Protein AF-A0A534WM90-F1 (afdb_monomer)

Structure (mmCIF, N/CA/C/O backbone):
data_AF-A0A534WM90-F1
#
_entry.id   AF-A0A534WM90-F1
#
loop_
_atom_site.group_PDB
_atom_site.id
_atom_site.type_symbol
_atom_site.label_atom_id
_atom_site.label_alt_id
_atom_site.label_comp_id
_atom_site.label_asym_id
_atom_site.label_entity_id
_atom_site.label_seq_id
_atom_site.pdbx_PDB_ins_code
_atom_site.Cartn_x
_atom_site.Cartn_y
_atom_site.Cartn_z
_atom_site.occupancy
_atom_site.B_iso_or_equiv
_atom_site.auth_seq_id
_atom_site.auth_comp_id
_atom_site.auth_asym_id
_atom_site.auth_atom_id
_atom_site.pdbx_PDB_model_num
ATOM 1 N N . MET A 1 1 ? 74.739 -46.215 22.930 1.00 38.03 1 ME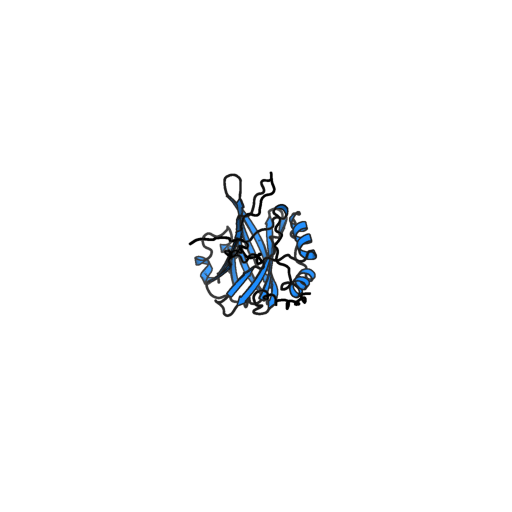T A N 1
ATOM 2 C CA . MET A 1 1 ? 75.223 -45.985 21.548 1.00 38.03 1 MET A CA 1
ATOM 3 C C . MET A 1 1 ? 74.060 -46.164 20.582 1.00 38.03 1 MET A C 1
ATOM 5 O O . MET A 1 1 ? 73.135 -46.897 20.893 1.00 38.03 1 MET A O 1
ATOM 9 N N . ARG A 1 2 ? 74.081 -45.382 19.501 1.00 38.75 2 ARG A N 1
ATOM 10 C CA . ARG A 1 2 ? 72.996 -45.082 18.552 1.00 38.75 2 ARG A CA 1
ATOM 11 C C . ARG A 1 2 ? 72.498 -46.300 17.760 1.00 38.75 2 ARG A C 1
ATOM 13 O O . ARG A 1 2 ? 73.337 -47.067 17.316 1.00 38.75 2 ARG A O 1
ATOM 20 N N . THR A 1 3 ? 71.204 -46.303 17.418 1.00 36.25 3 THR A N 1
ATOM 21 C CA . THR A 1 3 ? 70.728 -46.431 16.022 1.00 36.25 3 THR A CA 1
ATOM 22 C C . THR A 1 3 ? 69.289 -45.926 15.881 1.00 36.25 3 THR A C 1
ATOM 24 O O . THR A 1 3 ? 68.447 -46.151 16.744 1.00 36.25 3 THR A O 1
ATOM 27 N N . VAL A 1 4 ? 69.059 -45.197 14.790 1.00 40.47 4 VAL A N 1
ATOM 28 C CA . VAL A 1 4 ? 67.842 -44.485 14.369 1.00 40.47 4 VAL A CA 1
ATOM 29 C C . VAL A 1 4 ? 67.196 -45.258 13.215 1.00 40.47 4 VAL A C 1
ATOM 31 O O . VAL A 1 4 ? 67.934 -45.751 12.365 1.00 40.47 4 VAL A O 1
ATOM 34 N N . SER A 1 5 ? 65.859 -45.288 13.128 1.00 32.75 5 SER A N 1
ATOM 35 C CA . SER A 1 5 ? 65.099 -45.046 11.878 1.00 32.75 5 SER A CA 1
ATOM 36 C C . SER A 1 5 ? 63.581 -44.983 12.116 1.00 32.75 5 SER A C 1
ATOM 38 O O . SER A 1 5 ? 62.947 -45.964 12.487 1.00 32.75 5 SER A O 1
ATOM 40 N N . LEU A 1 6 ? 63.033 -43.786 11.877 1.00 41.75 6 LEU A N 1
ATOM 41 C CA . LEU A 1 6 ? 61.668 -43.475 11.398 1.00 41.75 6 LEU A CA 1
ATOM 42 C C . LEU A 1 6 ? 61.558 -43.883 9.900 1.00 41.75 6 LEU A C 1
ATOM 44 O O . LEU A 1 6 ? 62.622 -44.132 9.327 1.00 41.75 6 LEU A O 1
ATOM 48 N N . PRO A 1 7 ? 60.390 -43.882 9.198 1.00 52.50 7 PRO A N 1
ATOM 49 C CA . PRO A 1 7 ? 59.265 -42.932 9.331 1.00 52.50 7 PRO A CA 1
ATOM 50 C C . PRO A 1 7 ? 57.862 -43.525 9.021 1.00 52.50 7 PRO A C 1
ATOM 52 O O . PRO A 1 7 ? 57.715 -44.737 8.951 1.00 52.50 7 PRO A O 1
ATOM 55 N N . VAL A 1 8 ? 56.890 -42.630 8.731 1.00 38.38 8 VAL A N 1
ATOM 56 C CA . VAL A 1 8 ? 55.610 -42.833 7.992 1.00 38.38 8 VAL A CA 1
ATOM 57 C C . VAL A 1 8 ? 54.438 -43.160 8.930 1.00 38.38 8 VAL A C 1
ATOM 59 O O . VAL A 1 8 ? 54.493 -44.141 9.648 1.00 38.38 8 VAL A O 1
ATOM 62 N N . ARG A 1 9 ? 53.306 -42.452 9.017 1.00 37.31 9 ARG A N 1
ATOM 63 C CA . ARG A 1 9 ? 52.561 -41.377 8.309 1.00 37.31 9 ARG A CA 1
ATOM 64 C C . ARG A 1 9 ? 51.422 -41.001 9.311 1.00 37.31 9 ARG A C 1
ATOM 66 O O . ARG A 1 9 ? 51.193 -41.754 10.245 1.00 37.31 9 ARG A O 1
ATOM 73 N N . LEU A 1 10 ? 50.617 -39.946 9.265 1.00 36.34 10 LEU A N 1
ATOM 74 C CA . LEU A 1 10 ? 50.147 -39.020 8.246 1.00 36.34 10 LEU A CA 1
ATOM 75 C C . LEU A 1 10 ? 49.528 -37.830 9.019 1.00 36.34 10 LEU A C 1
ATOM 77 O O . LEU A 1 10 ? 48.878 -38.034 10.043 1.00 36.34 10 LEU A O 1
ATOM 81 N N . LEU A 1 11 ? 49.693 -36.615 8.504 1.00 48.22 11 LEU A N 1
ATOM 82 C CA . LEU A 1 11 ? 48.957 -35.418 8.916 1.00 48.22 11 LEU A CA 1
ATOM 83 C C . LEU A 1 11 ? 47.449 -35.560 8.665 1.00 48.22 11 LEU A C 1
ATOM 85 O O . LEU A 1 11 ? 47.082 -35.883 7.541 1.00 48.22 11 LEU A O 1
ATOM 89 N N . VAL A 1 12 ? 46.614 -35.174 9.638 1.00 39.97 12 VAL A N 1
ATOM 90 C CA . VAL A 1 12 ? 45.308 -34.506 9.427 1.00 39.97 12 VAL A CA 1
ATOM 91 C C . VAL A 1 12 ? 45.054 -33.624 10.666 1.00 39.97 12 VAL A C 1
ATOM 93 O O . VAL A 1 12 ? 44.745 -34.122 11.739 1.00 39.97 12 VAL A O 1
ATOM 96 N N . ALA A 1 13 ? 45.461 -32.354 10.656 1.00 38.75 13 ALA A N 1
ATOM 97 C CA . ALA A 1 13 ? 44.594 -31.214 10.340 1.00 38.75 13 ALA A CA 1
ATOM 98 C C . ALA A 1 13 ? 43.273 -31.198 11.143 1.00 38.75 13 ALA A C 1
ATOM 100 O O . ALA A 1 13 ? 42.224 -31.573 10.629 1.00 38.75 13 ALA A O 1
ATOM 101 N N . ALA A 1 14 ? 43.307 -30.706 12.388 1.00 36.03 14 ALA A N 1
ATOM 102 C CA . ALA A 1 14 ? 42.101 -30.203 13.046 1.00 36.03 14 ALA A CA 1
ATOM 103 C C . ALA A 1 14 ? 41.807 -28.812 12.470 1.00 36.03 14 ALA A C 1
ATOM 105 O O . ALA A 1 14 ? 42.325 -27.792 12.922 1.00 36.03 14 ALA A O 1
ATOM 106 N N . SER A 1 15 ? 41.071 -28.818 11.366 1.00 38.25 15 SER A N 1
ATOM 107 C CA . SER A 1 15 ? 40.698 -27.654 10.581 1.00 38.25 15 SER A CA 1
ATOM 108 C C . SER A 1 15 ? 39.956 -26.617 11.426 1.00 38.25 15 SER A C 1
ATOM 110 O O . SER A 1 15 ? 38.955 -26.929 12.070 1.00 38.25 15 SER A O 1
ATOM 112 N N . LEU A 1 16 ? 40.410 -25.362 11.326 1.00 46.69 16 LEU A N 1
ATOM 113 C CA . LEU A 1 16 ? 39.554 -24.178 11.374 1.00 46.69 16 LEU A CA 1
ATOM 114 C C . LEU A 1 16 ? 38.257 -24.483 10.607 1.00 46.69 16 LEU A C 1
ATOM 116 O O . LEU A 1 16 ? 38.261 -24.528 9.377 1.00 46.69 16 LEU A O 1
ATOM 120 N N . ALA A 1 17 ? 37.142 -24.669 11.305 1.00 34.88 17 ALA A N 1
ATOM 121 C CA . ALA A 1 17 ? 35.835 -24.552 10.679 1.00 34.88 17 ALA A CA 1
ATOM 122 C C . ALA A 1 17 ? 35.407 -23.093 10.815 1.00 34.88 17 ALA A C 1
ATOM 124 O O . ALA A 1 17 ? 34.641 -22.715 11.700 1.00 34.88 17 ALA A O 1
ATOM 125 N N . ALA A 1 18 ? 35.967 -22.270 9.928 1.00 37.28 18 ALA A N 1
ATOM 126 C CA . ALA A 1 18 ? 35.349 -21.026 9.524 1.00 37.28 18 ALA A CA 1
ATOM 127 C C . ALA A 1 18 ? 33.875 -21.321 9.218 1.00 37.28 18 ALA A C 1
ATOM 129 O O . ALA A 1 18 ? 33.566 -22.076 8.291 1.00 37.28 18 ALA A O 1
ATOM 130 N N . ALA A 1 19 ? 32.980 -20.758 10.030 1.00 30.83 19 ALA A N 1
ATOM 131 C CA . ALA A 1 19 ? 31.556 -20.714 9.754 1.00 30.83 19 ALA A CA 1
ATOM 132 C C . ALA A 1 19 ? 31.360 -19.883 8.480 1.00 30.83 19 ALA A C 1
ATOM 134 O O . ALA A 1 19 ? 31.193 -18.666 8.510 1.00 30.83 19 ALA A O 1
ATOM 135 N N . THR A 1 20 ? 31.461 -20.552 7.338 1.00 33.88 20 THR A N 1
ATOM 136 C CA . THR A 1 20 ? 31.114 -20.003 6.038 1.00 33.88 20 THR A CA 1
ATOM 137 C C . THR A 1 20 ? 29.594 -19.983 5.951 1.00 33.88 20 THR A C 1
ATOM 139 O O . THR A 1 20 ? 28.926 -21.007 5.854 1.00 33.88 20 THR A O 1
ATOM 142 N N . ALA A 1 21 ? 29.097 -18.763 6.139 1.00 35.91 21 ALA A N 1
ATOM 143 C CA . ALA A 1 21 ? 27.797 -18.199 5.818 1.00 35.91 21 ALA A CA 1
ATOM 144 C C . ALA A 1 21 ? 26.718 -19.128 5.222 1.00 35.91 21 ALA A C 1
ATOM 146 O O . ALA A 1 21 ? 26.829 -19.651 4.116 1.00 35.91 21 ALA A O 1
ATOM 147 N N . LEU A 1 22 ? 25.620 -19.184 5.984 1.00 38.62 22 LEU A N 1
ATOM 148 C CA . LEU A 1 22 ? 24.211 -19.168 5.585 1.00 38.62 22 LEU A CA 1
ATOM 149 C C . LEU A 1 22 ? 23.924 -19.134 4.067 1.00 38.62 22 LEU A C 1
ATOM 151 O O . LEU A 1 22 ? 24.091 -18.103 3.418 1.00 38.62 22 LEU A O 1
ATOM 155 N N . ALA A 1 23 ? 23.322 -20.207 3.548 1.00 40.03 23 ALA A N 1
ATOM 156 C CA . ALA A 1 23 ? 22.515 -20.137 2.330 1.00 40.03 23 ALA A CA 1
ATOM 157 C C . ALA A 1 23 ? 21.137 -19.532 2.671 1.00 40.03 23 ALA A C 1
ATOM 159 O O . ALA A 1 23 ? 20.505 -19.921 3.654 1.00 40.03 23 ALA A O 1
ATOM 160 N N . ALA A 1 24 ? 20.739 -18.522 1.898 1.00 38.19 24 ALA A N 1
ATOM 161 C CA . ALA A 1 24 ? 19.973 -17.368 2.351 1.00 38.19 24 ALA A CA 1
ATOM 162 C C . ALA A 1 24 ? 18.466 -17.585 2.581 1.00 38.19 24 ALA A C 1
ATOM 164 O O . ALA A 1 24 ? 17.744 -18.176 1.781 1.00 38.19 24 ALA A O 1
ATOM 165 N N . LYS A 1 25 ? 18.025 -16.983 3.688 1.00 46.00 25 LYS A N 1
ATOM 166 C CA . LYS A 1 25 ? 16.658 -16.603 4.061 1.00 46.00 25 LYS A CA 1
ATOM 167 C C . LYS A 1 25 ? 16.011 -15.752 2.942 1.00 46.00 25 LYS A C 1
ATOM 169 O O . LYS A 1 25 ? 16.749 -15.019 2.279 1.00 46.00 25 LYS A O 1
ATOM 174 N N . PRO A 1 26 ? 14.674 -15.748 2.759 1.00 45.03 26 PRO A N 1
ATOM 175 C CA . PRO A 1 26 ? 14.019 -14.636 2.064 1.00 45.03 26 PRO A CA 1
ATOM 176 C C . PRO A 1 26 ? 14.487 -13.319 2.706 1.00 45.03 26 PRO A C 1
ATOM 178 O O . PRO A 1 26 ? 14.760 -13.324 3.910 1.00 45.03 26 PRO A O 1
ATOM 181 N N . PRO A 1 27 ? 14.654 -12.213 1.966 1.00 50.28 27 PRO A N 1
ATOM 182 C CA . PRO A 1 27 ? 15.199 -11.001 2.557 1.00 50.28 27 PRO A CA 1
ATOM 183 C C . PRO A 1 27 ? 14.227 -10.464 3.617 1.00 50.28 27 PRO A C 1
ATOM 185 O O . PRO A 1 27 ? 13.256 -9.794 3.295 1.00 50.28 27 PRO A O 1
ATOM 188 N N . ASP A 1 28 ? 14.494 -10.753 4.892 1.00 70.38 28 ASP A N 1
ATOM 189 C CA . ASP A 1 28 ? 13.898 -10.034 6.016 1.00 70.38 28 ASP A CA 1
ATOM 190 C C . ASP A 1 28 ? 14.504 -8.632 5.990 1.00 70.38 28 ASP A C 1
ATOM 192 O O . ASP A 1 28 ? 15.586 -8.387 6.527 1.00 70.38 28 ASP A O 1
ATOM 196 N N . PHE A 1 29 ? 13.841 -7.712 5.303 1.00 88.81 29 PHE A N 1
ATOM 197 C CA . PHE A 1 29 ? 14.126 -6.297 5.458 1.00 88.81 29 PHE A CA 1
ATOM 198 C C . PHE A 1 29 ? 13.495 -5.808 6.770 1.00 88.81 29 PHE A C 1
ATOM 200 O O . PHE A 1 29 ? 12.393 -6.243 7.127 1.00 88.81 29 PHE A O 1
ATOM 207 N N . PRO A 1 30 ? 14.168 -4.918 7.517 1.00 93.19 30 PRO A N 1
ATOM 208 C CA . PRO A 1 30 ? 13.585 -4.288 8.688 1.00 93.19 30 PRO A CA 1
ATOM 209 C C . PRO A 1 30 ? 12.251 -3.618 8.366 1.00 93.19 30 PRO A C 1
ATOM 211 O O . PRO A 1 30 ? 12.129 -2.881 7.386 1.00 93.19 30 PRO A O 1
ATOM 214 N N . GLN A 1 31 ? 11.263 -3.867 9.224 1.00 94.94 31 GLN A N 1
ATOM 215 C CA . GLN A 1 31 ? 9.973 -3.197 9.163 1.00 94.94 31 GLN A CA 1
ATOM 216 C C . GLN A 1 31 ? 9.572 -2.711 10.547 1.00 94.94 31 GLN A C 1
ATOM 218 O O . GLN A 1 31 ? 9.730 -3.449 11.527 1.00 94.94 31 GLN A O 1
ATOM 223 N N . ALA A 1 32 ? 9.030 -1.501 10.618 1.00 95.25 32 ALA A N 1
ATOM 224 C CA . ALA A 1 32 ? 8.542 -0.906 11.852 1.00 95.25 32 ALA A CA 1
ATOM 225 C C . ALA A 1 32 ? 7.152 -0.306 11.647 1.00 95.25 32 ALA A C 1
ATOM 227 O O . ALA A 1 32 ? 6.810 0.164 10.565 1.00 95.25 32 ALA A O 1
ATOM 228 N N . THR A 1 33 ? 6.346 -0.306 12.706 1.00 96.06 33 THR A N 1
ATOM 229 C CA . THR A 1 33 ? 5.058 0.390 12.732 1.00 96.06 33 THR A CA 1
ATOM 230 C C . THR A 1 33 ? 5.010 1.310 13.939 1.00 96.06 33 THR A C 1
ATOM 232 O O . THR A 1 33 ? 5.359 0.901 15.046 1.00 96.06 33 THR A O 1
ATOM 235 N N . ARG A 1 34 ? 4.584 2.554 13.725 1.00 96.62 34 ARG A N 1
ATOM 236 C CA . ARG A 1 34 ? 4.294 3.536 14.771 1.00 96.62 34 ARG A CA 1
ATOM 237 C C . ARG A 1 34 ? 2.827 3.926 14.678 1.00 96.62 34 ARG A C 1
ATOM 239 O O . ARG A 1 34 ? 2.335 4.178 13.582 1.00 96.62 34 ARG A O 1
ATOM 246 N N . VAL A 1 35 ? 2.139 3.985 15.812 1.00 96.44 35 VAL A N 1
ATOM 247 C CA . VAL A 1 35 ? 0.729 4.387 15.877 1.00 96.44 35 VAL A CA 1
ATOM 248 C C . VAL A 1 35 ? 0.622 5.662 16.702 1.00 96.44 35 VAL A C 1
ATOM 250 O O . VAL A 1 35 ? 1.092 5.718 17.835 1.00 96.44 35 VAL A O 1
ATOM 253 N N . HIS A 1 36 ? 0.009 6.687 16.121 1.00 96.31 36 HIS A N 1
ATOM 254 C CA . HIS A 1 36 ? -0.239 7.981 16.738 1.00 96.31 36 HIS A CA 1
ATOM 255 C C . HIS A 1 36 ? -1.746 8.161 16.920 1.00 96.31 36 HIS A C 1
ATOM 257 O O . HIS A 1 36 ? -2.483 8.321 15.950 1.00 96.31 36 HIS A O 1
ATOM 263 N N . GLY A 1 37 ? -2.191 8.139 18.177 1.00 93.31 37 GLY A N 1
ATOM 264 C CA . GLY A 1 37 ? -3.610 8.187 18.531 1.00 93.31 37 GLY A CA 1
ATOM 265 C C . GLY A 1 37 ? -4.296 6.828 18.366 1.00 93.31 37 GLY A C 1
ATOM 266 O O . GLY A 1 37 ? -3.654 5.803 18.581 1.00 93.31 37 GLY A O 1
ATOM 267 N N . LYS A 1 38 ? -5.603 6.793 18.092 1.00 91.00 38 LYS A N 1
ATOM 268 C CA . LYS A 1 38 ? -6.409 5.556 18.134 1.00 91.00 38 LYS A CA 1
ATOM 269 C C . LYS A 1 38 ? -6.942 5.180 16.760 1.00 91.00 38 LYS A C 1
ATOM 271 O O . LYS A 1 38 ? -7.625 5.975 16.122 1.00 91.00 38 LYS A O 1
ATOM 276 N N . VAL A 1 39 ? -6.697 3.946 16.326 1.00 88.25 39 VAL A N 1
ATOM 277 C CA . VAL A 1 39 ? -7.258 3.445 15.064 1.00 88.25 39 VAL A CA 1
ATOM 278 C C . VAL A 1 39 ? -8.724 3.040 15.278 1.00 88.25 39 VAL A C 1
ATOM 280 O O . VAL A 1 39 ? -8.975 2.107 16.041 1.00 88.25 39 VAL A O 1
ATOM 283 N N . PRO A 1 40 ? -9.699 3.677 14.599 1.00 87.38 40 PRO A N 1
ATOM 284 C CA . PRO A 1 40 ? -11.127 3.497 14.889 1.00 87.38 40 PRO A CA 1
ATOM 285 C C . PRO A 1 40 ? -11.725 2.200 14.317 1.00 87.38 40 PRO A C 1
ATOM 287 O O . PRO A 1 40 ? -12.934 1.991 14.382 1.00 87.38 40 PRO A O 1
ATOM 290 N N . VAL A 1 41 ? -10.902 1.338 13.713 1.00 91.81 41 VAL A N 1
ATOM 291 C CA . VAL A 1 41 ? -11.324 0.088 13.073 1.00 91.81 41 VAL A CA 1
ATOM 292 C C . VAL A 1 41 ? -10.359 -1.044 13.408 1.00 91.81 41 VAL A C 1
ATOM 294 O O . VAL A 1 41 ? -9.162 -0.829 13.599 1.00 91.81 41 VAL A O 1
ATOM 297 N N . ASN A 1 42 ? -10.870 -2.275 13.438 1.00 92.62 42 ASN A N 1
ATOM 298 C CA . ASN A 1 42 ? -10.021 -3.455 13.549 1.00 92.62 42 ASN A CA 1
ATOM 299 C C . ASN A 1 42 ? -9.367 -3.746 12.192 1.00 92.62 42 ASN A C 1
ATOM 301 O O . ASN A 1 42 ? -10.056 -4.080 11.227 1.00 92.62 42 ASN A O 1
ATOM 305 N N . LEU A 1 43 ? -8.045 -3.639 12.134 1.00 94.69 43 LEU A N 1
ATOM 306 C CA . LEU A 1 43 ? -7.207 -3.883 10.969 1.00 94.69 43 LEU A CA 1
ATOM 307 C C . LEU A 1 43 ? -6.608 -5.289 10.935 1.00 94.69 43 LEU A C 1
ATOM 309 O O . LEU A 1 43 ? -5.994 -5.637 9.932 1.00 94.69 43 LEU A O 1
ATOM 313 N N . SER A 1 44 ? -6.776 -6.100 11.983 1.00 95.25 44 SER A N 1
ATOM 314 C CA . SER A 1 44 ? -6.179 -7.438 12.038 1.00 95.25 44 SER A CA 1
ATOM 315 C C . SER A 1 44 ? -6.592 -8.299 10.840 1.00 95.25 44 SER A C 1
ATOM 317 O O . SER A 1 44 ? -7.784 -8.505 10.568 1.00 95.25 44 SER A O 1
ATOM 319 N N . GLY A 1 45 ? -5.601 -8.790 10.099 1.00 95.88 45 GLY A N 1
ATOM 320 C CA . GLY A 1 45 ? -5.852 -9.584 8.906 1.00 95.88 45 GLY A CA 1
ATOM 321 C C . GLY A 1 45 ? -4.733 -9.574 7.879 1.00 95.88 45 GLY A C 1
ATOM 322 O O . GLY A 1 45 ? -3.675 -8.984 8.077 1.00 95.88 45 GLY A O 1
ATOM 323 N N . ALA A 1 46 ? -5.002 -10.228 6.752 1.00 97.88 46 ALA A N 1
ATOM 324 C CA . ALA A 1 46 ? -4.214 -10.088 5.533 1.00 97.88 46 ALA A CA 1
ATOM 325 C C . ALA A 1 46 ? -4.949 -9.146 4.579 1.00 97.88 46 ALA A C 1
ATOM 327 O O . ALA A 1 46 ? -6.180 -9.191 4.494 1.00 97.88 46 ALA A O 1
ATOM 328 N N . TRP A 1 47 ? -4.205 -8.326 3.851 1.00 98.38 47 TRP A N 1
ATOM 329 C CA . TRP A 1 47 ? -4.732 -7.263 3.011 1.00 98.38 47 TRP A CA 1
ATOM 330 C C . TRP A 1 47 ? -3.992 -7.184 1.681 1.00 98.38 47 TRP A C 1
ATOM 332 O O . TRP A 1 47 ? -2.784 -7.397 1.623 1.00 98.38 47 TRP A O 1
ATOM 342 N N . PHE A 1 48 ? -4.724 -6.849 0.624 1.00 98.62 48 PHE A N 1
ATOM 343 C CA . PHE A 1 48 ? -4.187 -6.511 -0.686 1.00 98.62 48 PHE A CA 1
ATOM 344 C C . PHE A 1 48 ? -4.389 -5.019 -0.933 1.00 98.62 48 PHE A C 1
ATOM 346 O O . PHE A 1 48 ? -5.528 -4.553 -1.006 1.00 98.62 48 PHE A O 1
ATOM 353 N N . LEU A 1 49 ? -3.293 -4.275 -1.026 1.00 98.56 49 LEU A N 1
ATOM 354 C CA . LEU A 1 49 ? -3.297 -2.857 -1.350 1.00 98.56 49 LEU A CA 1
ATOM 355 C C . LEU A 1 49 ? -3.271 -2.689 -2.865 1.00 98.56 49 LEU A C 1
ATOM 357 O O . LEU A 1 49 ? -2.374 -3.181 -3.549 1.00 98.56 49 LEU A O 1
ATOM 361 N N . TYR A 1 50 ? -4.243 -1.937 -3.360 1.00 98.12 50 TYR A N 1
ATOM 362 C CA . TYR A 1 50 ? -4.333 -1.514 -4.740 1.00 98.12 50 TYR A CA 1
ATOM 363 C C . TYR A 1 50 ? -4.505 0.004 -4.793 1.00 98.12 50 TYR A C 1
ATOM 365 O O . TYR A 1 50 ? -5.386 0.562 -4.143 1.00 98.12 50 TYR A O 1
ATOM 373 N N . ALA A 1 51 ? -3.662 0.674 -5.569 1.00 97.38 51 ALA A N 1
ATOM 374 C CA . ALA A 1 51 ? -3.644 2.124 -5.680 1.00 97.38 51 ALA A CA 1
ATOM 375 C C . ALA A 1 51 ? -3.477 2.537 -7.141 1.00 97.38 51 ALA A C 1
ATOM 377 O O . ALA A 1 51 ? -2.814 1.847 -7.916 1.00 97.38 51 ALA A O 1
ATOM 378 N N . GLN A 1 52 ? -4.051 3.679 -7.509 1.00 95.50 52 GLN A N 1
ATOM 379 C CA . GLN A 1 52 ? -3.920 4.235 -8.852 1.00 95.50 52 GLN A CA 1
ATOM 380 C C . GLN A 1 52 ? -3.237 5.600 -8.807 1.00 95.50 52 GLN A C 1
ATOM 382 O O . GLN A 1 52 ? -3.524 6.436 -7.949 1.00 95.50 52 GLN A O 1
ATOM 387 N N . ALA A 1 53 ? -2.354 5.838 -9.769 1.00 93.69 53 ALA A N 1
ATOM 388 C CA . ALA A 1 53 ? -1.890 7.164 -10.134 1.00 93.69 53 ALA A CA 1
ATOM 389 C C . ALA A 1 53 ? -2.834 7.745 -11.190 1.00 93.69 53 ALA A C 1
ATOM 391 O O . ALA A 1 53 ? -3.064 7.122 -12.231 1.00 93.69 53 ALA A O 1
ATOM 392 N N . GLN A 1 54 ? -3.358 8.938 -10.925 1.00 92.44 54 GLN A N 1
ATOM 393 C CA . GLN A 1 54 ? -4.122 9.722 -11.886 1.00 92.44 54 GLN A CA 1
ATOM 394 C C . GLN A 1 54 ? -3.210 10.741 -12.566 1.00 92.44 54 GLN A C 1
ATOM 396 O O . GLN A 1 54 ? -2.382 11.392 -11.927 1.00 92.44 54 GLN A O 1
ATOM 401 N N . PHE A 1 55 ? -3.378 10.877 -13.874 1.00 88.75 55 PHE A N 1
ATOM 402 C CA . PHE A 1 55 ? -2.633 11.787 -14.731 1.00 88.75 55 PHE A CA 1
ATOM 403 C C . PHE A 1 55 ? -3.610 12.701 -15.486 1.00 88.75 55 PHE A C 1
ATOM 405 O O . PHE A 1 55 ? -4.790 12.367 -15.618 1.00 88.75 55 PHE A O 1
ATOM 412 N N . PRO A 1 56 ? -3.137 13.831 -16.041 1.00 85.69 56 PRO A N 1
ATOM 413 C CA . PRO A 1 56 ? -3.963 14.684 -16.889 1.00 85.69 56 PRO A CA 1
ATOM 414 C C . PRO A 1 56 ? -4.604 13.928 -18.064 1.00 85.69 56 PRO A C 1
ATOM 416 O O . PRO A 1 56 ? -3.982 13.049 -18.672 1.00 85.69 56 PRO A O 1
ATOM 419 N N . GLY A 1 57 ? -5.832 14.322 -18.415 1.00 85.12 57 GLY A N 1
ATOM 420 C CA . GLY A 1 57 ? -6.593 13.735 -19.522 1.00 85.12 57 GLY A CA 1
ATOM 421 C C . GLY A 1 57 ? -7.137 12.336 -19.227 1.00 85.12 57 GLY A C 1
ATOM 422 O O . GLY A 1 57 ? -7.044 11.469 -20.092 1.00 85.12 57 GLY A O 1
ATOM 423 N N . ASP A 1 58 ? -7.630 12.114 -18.00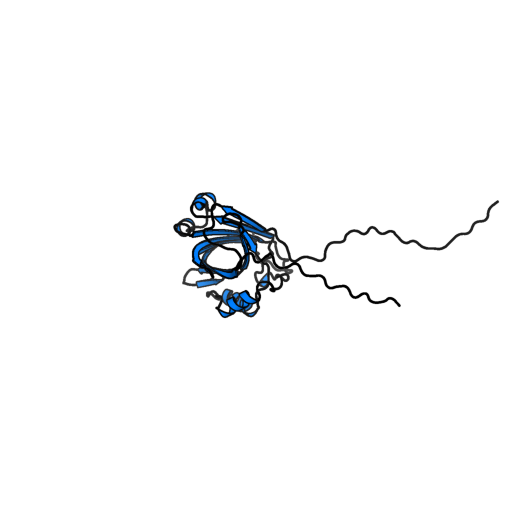3 1.00 85.44 58 ASP A N 1
ATOM 424 C CA . ASP A 1 58 ? -8.272 10.875 -17.520 1.00 85.44 58 ASP A CA 1
ATOM 425 C C . ASP A 1 58 ? -7.416 9.604 -17.621 1.00 85.44 58 ASP A C 1
ATOM 427 O O . ASP A 1 58 ? -7.907 8.478 -17.527 1.00 85.44 58 ASP A O 1
ATOM 431 N N . LYS A 1 59 ? -6.102 9.770 -17.787 1.00 90.56 59 LYS A N 1
ATOM 432 C CA . LYS A 1 59 ? -5.156 8.658 -17.855 1.00 90.56 59 LYS A CA 1
ATOM 433 C C . LYS A 1 59 ? -4.882 8.145 -16.451 1.00 90.56 59 LYS A C 1
ATOM 435 O O . LYS A 1 59 ? -4.606 8.923 -15.536 1.00 90.56 59 LYS A O 1
ATOM 440 N N . THR A 1 60 ? -4.865 6.829 -16.294 1.00 92.44 60 THR A N 1
ATOM 441 C CA . THR A 1 60 ? -4.547 6.190 -15.015 1.00 92.44 60 THR A CA 1
ATOM 442 C C . THR A 1 60 ? -3.504 5.100 -15.189 1.00 92.44 60 THR A C 1
ATOM 444 O O . THR A 1 60 ? -3.369 4.505 -16.259 1.00 92.44 60 THR A O 1
ATOM 447 N N . ARG A 1 61 ? -2.738 4.837 -14.131 1.00 93.19 61 ARG A N 1
ATOM 448 C CA . ARG A 1 61 ? -1.871 3.656 -14.025 1.00 93.19 61 ARG A CA 1
ATOM 449 C C . ARG A 1 61 ? -2.005 3.054 -12.639 1.00 93.19 61 ARG A C 1
ATOM 451 O O . ARG A 1 61 ? -2.194 3.789 -11.672 1.00 93.19 61 ARG A O 1
ATOM 458 N N . ALA A 1 62 ? -1.895 1.737 -12.537 1.00 94.00 62 ALA A N 1
ATOM 459 C CA . ALA A 1 62 ? -1.847 1.085 -11.239 1.00 94.00 62 ALA A CA 1
ATOM 460 C C . ALA A 1 62 ? -0.454 1.303 -10.629 1.00 94.00 62 ALA A C 1
ATOM 462 O O . ALA A 1 62 ? 0.567 1.099 -11.286 1.00 94.00 62 ALA A O 1
ATOM 463 N N . LEU A 1 63 ? -0.395 1.712 -9.368 1.00 93.38 63 LEU A N 1
ATOM 464 C CA . LEU A 1 63 ? 0.839 1.604 -8.598 1.00 93.38 63 LEU A CA 1
ATOM 465 C C . LEU A 1 63 ? 1.096 0.128 -8.268 1.00 93.38 63 LEU A C 1
ATOM 467 O O . LEU A 1 63 ? 0.176 -0.688 -8.335 1.00 93.38 63 LEU A O 1
ATOM 471 N N . GLN A 1 64 ? 2.343 -0.208 -7.925 1.00 92.44 64 GLN A N 1
ATOM 472 C CA . GLN A 1 64 ? 2.725 -1.574 -7.561 1.00 92.44 64 GLN A CA 1
ATOM 473 C C . GLN A 1 64 ? 1.807 -2.105 -6.447 1.00 92.44 64 GLN A C 1
ATOM 475 O O . GLN A 1 64 ? 1.817 -1.530 -5.356 1.00 92.44 64 GLN A O 1
ATOM 480 N N . PRO A 1 65 ? 1.022 -3.171 -6.701 1.00 95.44 65 PRO A N 1
ATOM 481 C CA . PRO A 1 65 ? 0.174 -3.764 -5.684 1.00 95.44 65 PRO A CA 1
ATOM 482 C C . PRO A 1 65 ? 1.015 -4.457 -4.618 1.00 95.44 65 PRO A C 1
ATOM 484 O O . PRO A 1 65 ? 2.074 -5.019 -4.912 1.00 95.44 65 PRO A O 1
ATOM 487 N N . GLU A 1 66 ? 0.510 -4.464 -3.390 1.00 96.88 66 GLU A N 1
ATOM 488 C CA . GLU A 1 66 ? 1.226 -4.989 -2.228 1.00 96.88 66 GLU A CA 1
ATOM 489 C C . GLU A 1 66 ? 0.337 -5.902 -1.394 1.00 96.88 66 GLU A C 1
ATOM 491 O O . GLU A 1 66 ? -0.872 -5.687 -1.272 1.00 96.88 66 GLU A O 1
ATOM 496 N N . LEU A 1 67 ? 0.948 -6.905 -0.764 1.00 97.75 67 LEU A N 1
ATOM 497 C CA . LEU A 1 67 ? 0.288 -7.713 0.250 1.00 97.75 67 LEU A CA 1
ATOM 498 C C . LEU A 1 67 ? 0.823 -7.369 1.630 1.00 97.75 67 LEU A C 1
ATOM 500 O O . LEU A 1 67 ? 2.027 -7.344 1.861 1.00 97.75 67 LEU A O 1
ATOM 504 N N . TRP A 1 68 ? -0.097 -7.192 2.564 1.00 97.38 68 TRP A N 1
ATOM 505 C CA . TRP A 1 68 ? 0.197 -6.844 3.941 1.00 97.38 68 TRP A CA 1
ATOM 506 C C . TRP A 1 68 ? -0.432 -7.861 4.884 1.00 97.38 68 TRP A C 1
ATOM 508 O O . TRP A 1 68 ? -1.547 -8.330 4.664 1.00 97.38 68 TRP A O 1
ATOM 518 N N . THR A 1 69 ? 0.254 -8.168 5.977 1.00 96.75 69 THR A N 1
ATOM 519 C CA . THR A 1 69 ? -0.369 -8.735 7.177 1.00 96.75 69 THR A CA 1
ATOM 520 C C . THR A 1 69 ? -0.362 -7.685 8.270 1.00 96.75 69 THR A C 1
ATOM 522 O O . THR A 1 69 ? 0.573 -6.894 8.385 1.00 96.75 69 THR A O 1
ATOM 525 N N . VAL A 1 70 ? -1.428 -7.657 9.056 1.00 95.62 70 VAL A N 1
ATOM 526 C CA . VAL A 1 70 ? -1.603 -6.721 10.156 1.00 95.62 70 VAL A CA 1
ATOM 527 C C . VAL A 1 70 ? -1.983 -7.518 11.388 1.00 95.62 70 VAL A C 1
ATOM 529 O O . VAL A 1 70 ? -2.991 -8.227 11.393 1.00 95.62 70 VAL A O 1
ATOM 532 N N . SER A 1 71 ? -1.182 -7.392 12.441 1.00 93.19 71 SER A N 1
ATOM 533 C CA . SER A 1 71 ? -1.568 -7.848 13.772 1.00 93.19 71 SER A CA 1
ATOM 534 C C . SER A 1 71 ? -2.044 -6.662 14.591 1.00 93.19 71 SER A C 1
ATOM 536 O O . SER A 1 71 ? -1.392 -5.618 14.588 1.00 93.19 71 SER A O 1
ATOM 538 N N . GLN A 1 72 ? -3.139 -6.839 15.321 1.00 91.94 72 GLN A N 1
ATOM 539 C CA . GLN A 1 72 ? -3.672 -5.829 16.219 1.00 91.94 72 GLN A CA 1
ATOM 540 C C . GLN A 1 72 ? -4.032 -6.463 17.560 1.00 91.94 72 GLN A C 1
ATOM 542 O O . GLN A 1 72 ? -4.819 -7.412 17.625 1.00 91.94 72 GLN A O 1
ATOM 547 N N . LYS A 1 73 ? -3.434 -5.946 18.634 1.00 87.06 73 LYS A N 1
ATOM 548 C CA . LYS A 1 73 ? -3.734 -6.352 20.018 1.00 87.06 73 LYS A CA 1
ATOM 549 C C . LYS A 1 73 ? -4.514 -5.285 20.787 1.00 87.06 73 LYS A C 1
ATOM 551 O O . LYS A 1 73 ? -5.106 -5.595 21.814 1.00 87.06 73 LYS A O 1
ATOM 556 N N . GLY A 1 74 ? -4.553 -4.057 20.273 1.00 83.62 74 GLY A N 1
ATOM 557 C CA . GLY A 1 74 ? -5.316 -2.937 20.820 1.00 83.62 74 GLY A CA 1
ATOM 558 C C . GLY A 1 74 ? -5.389 -1.774 19.829 1.00 83.62 74 GLY A C 1
ATOM 559 O O . GLY A 1 74 ? -4.867 -1.858 18.721 1.00 83.62 74 GLY A O 1
ATOM 560 N N . GLU A 1 75 ? -6.022 -0.668 20.214 1.00 81.81 75 GLU A N 1
ATOM 561 C CA . GLU A 1 75 ? -6.201 0.515 19.345 1.00 81.81 75 GLU A CA 1
ATOM 562 C C . GLU A 1 75 ? -4.884 1.231 18.990 1.00 81.81 75 GLU A C 1
ATOM 564 O O . GLU A 1 75 ? -4.832 1.969 18.008 1.00 81.81 75 GLU A O 1
ATOM 569 N N . GLN A 1 76 ? -3.834 1.002 19.786 1.00 85.12 76 GLN A N 1
ATOM 570 C CA . GLN A 1 76 ? -2.488 1.575 19.638 1.00 85.12 76 GLN A CA 1
ATOM 571 C C . GLN A 1 76 ? -1.400 0.521 19.379 1.00 85.12 76 GLN A C 1
ATOM 573 O O . GLN A 1 76 ? -0.270 0.871 19.052 1.00 85.12 76 GLN A O 1
ATOM 578 N N . ASP A 1 77 ?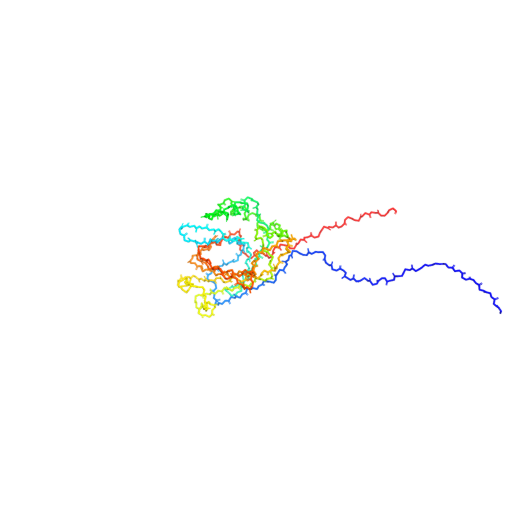 -1.733 -0.766 19.504 1.00 87.44 77 ASP A N 1
ATOM 579 C CA . ASP A 1 77 ? -0.820 -1.887 19.253 1.00 87.44 77 ASP A CA 1
ATOM 580 C C . ASP A 1 77 ? -1.205 -2.540 17.924 1.00 87.44 77 ASP A C 1
ATOM 582 O O . ASP A 1 77 ? -1.914 -3.554 17.879 1.00 87.44 77 ASP A O 1
ATOM 586 N N . VAL A 1 78 ? -0.804 -1.866 16.844 1.00 92.12 78 VAL A N 1
ATOM 587 C CA . VAL A 1 78 ? -0.971 -2.297 15.455 1.00 92.12 78 VAL A CA 1
ATOM 588 C C . VAL A 1 78 ? 0.413 -2.479 14.847 1.00 92.12 78 VAL A C 1
ATOM 590 O O . VAL A 1 78 ? 1.249 -1.580 14.925 1.00 92.12 78 VAL A O 1
ATOM 593 N N . ALA A 1 79 ? 0.645 -3.617 14.200 1.00 93.31 79 ALA A N 1
ATOM 594 C CA . ALA A 1 79 ? 1.874 -3.878 13.465 1.00 93.31 79 ALA A CA 1
ATOM 595 C C . ALA A 1 79 ? 1.554 -4.328 12.042 1.00 93.31 79 ALA A C 1
ATOM 597 O O . ALA A 1 79 ? 0.925 -5.367 11.837 1.00 93.31 79 ALA A O 1
ATOM 598 N N . PHE A 1 80 ? 2.016 -3.541 11.076 1.00 95.19 80 PHE A N 1
ATOM 599 C CA . PHE A 1 80 ? 1.972 -3.849 9.656 1.00 95.19 80 PHE A CA 1
ATOM 600 C C . PHE A 1 80 ? 3.227 -4.615 9.248 1.00 95.19 80 PHE A C 1
ATOM 602 O O . PHE A 1 80 ? 4.336 -4.329 9.704 1.00 95.19 80 PHE A O 1
ATOM 609 N N . ARG A 1 81 ? 3.047 -5.589 8.360 1.00 95.31 81 ARG A N 1
ATOM 610 C CA . ARG A 1 81 ? 4.122 -6.356 7.736 1.00 95.31 81 ARG A CA 1
ATOM 611 C C . ARG A 1 81 ? 3.830 -6.519 6.255 1.00 95.31 81 ARG A C 1
ATOM 613 O O . ARG A 1 81 ? 2.887 -7.220 5.891 1.00 95.31 81 ARG A O 1
ATOM 620 N N . LEU A 1 82 ? 4.652 -5.897 5.426 1.00 96.12 82 LEU A N 1
ATOM 621 C CA . LEU A 1 82 ? 4.675 -6.100 3.990 1.00 96.12 82 LEU A CA 1
ATOM 622 C C . LEU A 1 82 ? 5.210 -7.501 3.677 1.00 96.12 82 LEU A C 1
ATOM 624 O O . LEU A 1 82 ? 6.213 -7.932 4.258 1.00 96.12 82 LEU A O 1
ATOM 628 N N . LEU A 1 83 ? 4.545 -8.192 2.757 1.00 94.69 83 LEU A N 1
ATOM 629 C CA . LEU A 1 83 ? 4.955 -9.482 2.220 1.00 94.69 83 LEU A CA 1
ATOM 630 C C . LEU A 1 83 ? 5.648 -9.276 0.870 1.00 94.69 83 LEU A C 1
ATOM 632 O O . LEU A 1 83 ? 5.016 -8.846 -0.092 1.00 94.69 83 LEU A O 1
ATOM 636 N N . ASP A 1 84 ? 6.929 -9.635 0.787 1.00 94.56 84 ASP A N 1
ATOM 637 C CA . ASP A 1 84 ? 7.674 -9.622 -0.475 1.00 94.56 84 ASP A CA 1
ATOM 638 C C . ASP A 1 84 ? 7.513 -10.958 -1.216 1.00 94.56 84 ASP A C 1
ATOM 640 O O . ASP A 1 84 ? 8.326 -11.879 -1.094 1.00 94.56 84 ASP A O 1
ATOM 644 N N . VAL A 1 85 ? 6.393 -11.084 -1.926 1.00 94.44 85 VAL A N 1
ATOM 645 C CA . VAL A 1 85 ? 5.929 -12.325 -2.559 1.00 94.44 85 VAL A CA 1
ATOM 646 C C . VAL A 1 85 ? 5.576 -12.116 -4.025 1.00 94.44 85 VAL A C 1
ATOM 648 O O . VAL A 1 85 ? 5.230 -11.015 -4.449 1.00 94.44 85 VAL A O 1
ATOM 651 N N . GLU A 1 86 ? 5.644 -13.186 -4.809 1.00 94.06 86 GLU A N 1
ATOM 652 C CA . GLU A 1 86 ? 5.197 -13.169 -6.198 1.00 94.06 86 GLU A CA 1
ATOM 653 C C . GLU A 1 86 ? 3.669 -13.268 -6.243 1.00 94.06 86 GLU A C 1
ATOM 655 O O . GLU A 1 86 ? 3.063 -14.175 -5.662 1.00 94.06 86 GLU A O 1
ATOM 660 N N . LEU A 1 87 ? 3.031 -12.335 -6.951 1.00 95.62 87 LEU A N 1
ATOM 661 C CA . LEU A 1 87 ? 1.604 -12.426 -7.236 1.00 95.62 87 LEU A CA 1
ATOM 662 C C . LEU A 1 87 ? 1.329 -13.609 -8.182 1.00 95.62 87 LEU A C 1
ATOM 664 O O . LEU A 1 87 ? 2.169 -13.941 -9.023 1.00 95.62 87 LEU A O 1
ATOM 668 N N . PRO A 1 88 ? 0.137 -14.233 -8.110 1.00 96.88 88 PRO A N 1
ATOM 669 C CA . PRO A 1 88 ? -0.286 -15.189 -9.126 1.00 96.88 88 PRO A CA 1
ATOM 670 C C . PRO A 1 88 ? -0.147 -14.588 -10.529 1.00 96.88 88 PRO A C 1
ATOM 672 O O . PRO A 1 88 ? -0.532 -13.441 -10.744 1.00 96.88 88 PRO A O 1
ATOM 675 N N . LYS A 1 89 ? 0.350 -15.362 -11.503 1.00 95.56 89 LYS A N 1
ATOM 676 C CA . LYS A 1 89 ? 0.557 -14.874 -12.883 1.00 95.56 89 LYS A CA 1
ATOM 677 C C . LYS A 1 89 ? -0.700 -14.273 -13.511 1.00 95.56 89 LYS A C 1
ATOM 679 O O . LYS A 1 89 ? -0.615 -13.275 -14.213 1.00 95.56 89 LYS A O 1
ATOM 684 N N . SER A 1 90 ? -1.865 -14.839 -13.189 1.00 95.62 90 SER A N 1
ATOM 685 C CA . SER A 1 90 ? -3.170 -14.331 -13.625 1.00 95.62 90 SER A CA 1
ATOM 686 C C . SER A 1 90 ? -3.493 -12.921 -13.120 1.00 95.62 90 SER A C 1
ATOM 688 O O . SER A 1 90 ? -4.429 -12.315 -13.618 1.00 95.62 90 SER A O 1
ATOM 690 N N . ILE A 1 91 ? -2.744 -12.417 -12.138 1.00 96.62 91 ILE A N 1
ATOM 691 C CA . ILE A 1 91 ? -2.848 -11.070 -11.570 1.00 96.62 91 ILE A CA 1
ATOM 692 C C . ILE A 1 91 ? -1.650 -10.223 -12.018 1.00 96.62 91 ILE A C 1
ATOM 694 O O . ILE A 1 91 ? -1.836 -9.113 -12.510 1.00 96.62 91 ILE A O 1
ATOM 698 N N . ASP A 1 92 ? -0.427 -10.753 -11.891 1.00 94.88 92 ASP A N 1
ATOM 699 C CA . ASP A 1 92 ? 0.813 -10.034 -12.214 1.00 94.88 92 ASP A CA 1
ATOM 700 C C . ASP A 1 92 ? 0.899 -9.637 -13.696 1.00 94.88 92 ASP A C 1
ATOM 702 O O . ASP A 1 92 ? 1.217 -8.493 -14.018 1.00 94.88 92 ASP A O 1
ATOM 706 N N . GLU A 1 93 ? 0.570 -10.549 -14.616 1.00 94.12 93 GLU A N 1
ATOM 707 C CA . GLU A 1 93 ? 0.670 -10.277 -16.053 1.00 94.12 93 GLU A CA 1
ATOM 708 C C . GLU A 1 93 ? -0.336 -9.203 -16.509 1.00 94.12 93 GLU A C 1
ATOM 710 O O . GLU A 1 93 ? 0.102 -8.240 -17.151 1.00 94.12 93 GLU A O 1
ATOM 715 N N . PRO A 1 94 ? -1.642 -9.265 -16.155 1.00 93.31 94 PRO A N 1
ATOM 716 C CA . PRO A 1 94 ? -2.579 -8.183 -16.460 1.00 93.31 94 PRO A CA 1
ATOM 717 C C . PRO A 1 94 ? -2.212 -6.849 -15.813 1.00 93.31 94 PRO A C 1
ATOM 719 O O . PRO A 1 94 ? -2.325 -5.815 -16.472 1.00 93.31 94 PRO A O 1
ATOM 722 N N . TYR A 1 95 ? -1.728 -6.858 -14.567 1.00 93.31 95 TYR A N 1
ATOM 723 C CA . TYR A 1 95 ? -1.216 -5.659 -13.904 1.00 93.31 95 TYR A CA 1
ATOM 724 C C . TYR A 1 95 ? -0.091 -5.010 -14.725 1.00 93.31 95 TYR A C 1
ATOM 726 O O . TYR A 1 95 ? -0.175 -3.834 -15.098 1.00 93.31 95 TYR A O 1
ATOM 734 N N . ARG A 1 96 ? 0.942 -5.785 -15.074 1.00 91.06 96 ARG A N 1
ATOM 735 C CA . ARG A 1 96 ? 2.098 -5.290 -15.835 1.00 91.06 96 ARG A CA 1
ATOM 736 C C . ARG A 1 96 ? 1.716 -4.856 -17.245 1.00 91.06 96 ARG A C 1
ATOM 738 O O . ARG A 1 96 ? 2.241 -3.857 -17.735 1.00 91.06 96 ARG A O 1
ATOM 745 N N . ALA A 1 97 ? 0.804 -5.573 -17.898 1.00 89.94 97 ALA A N 1
ATOM 746 C CA . ALA A 1 97 ? 0.282 -5.199 -19.207 1.00 89.94 97 ALA A CA 1
ATOM 747 C C . ALA A 1 97 ? -0.515 -3.885 -19.141 1.00 89.94 97 ALA A C 1
ATOM 749 O O . ALA A 1 97 ? -0.285 -2.996 -19.962 1.00 89.94 97 ALA A O 1
ATOM 750 N N . GLY A 1 98 ? -1.382 -3.732 -18.135 1.00 85.38 98 GLY A N 1
ATOM 751 C CA . GLY A 1 98 ? -2.147 -2.510 -17.880 1.00 85.38 98 GLY A CA 1
ATOM 752 C C . GLY A 1 98 ? -1.240 -1.303 -17.661 1.00 85.38 98 GLY A C 1
ATOM 753 O O . GLY A 1 98 ? -1.451 -0.260 -18.266 1.00 85.38 98 GLY A O 1
ATOM 754 N N . ASN A 1 99 ? -0.141 -1.466 -16.921 1.00 82.25 99 ASN A N 1
ATOM 755 C CA . ASN A 1 99 ? 0.824 -0.389 -16.680 1.00 82.25 99 ASN A CA 1
ATOM 756 C C . ASN A 1 99 ? 1.615 0.080 -17.911 1.00 82.25 99 ASN A C 1
ATOM 758 O O . ASN A 1 99 ? 2.253 1.136 -17.853 1.00 82.25 99 ASN A O 1
ATOM 762 N N . ARG A 1 100 ? 1.555 -0.645 -19.035 1.00 85.38 100 ARG A N 1
ATOM 763 C CA . ARG A 1 100 ? 2.083 -0.184 -20.334 1.00 85.38 100 ARG A CA 1
ATOM 764 C C . ARG A 1 100 ? 1.093 0.702 -21.091 1.00 85.38 100 ARG A C 1
ATOM 766 O O . ARG A 1 100 ? 1.488 1.376 -22.038 1.00 85.38 100 ARG A O 1
ATOM 773 N N . GLN A 1 101 ? -0.169 0.718 -20.679 1.00 84.88 101 GLN A N 1
ATOM 774 C CA . GLN A 1 101 ? -1.238 1.515 -21.266 1.00 84.88 101 GLN A CA 1
ATOM 775 C C . GLN A 1 101 ? -1.652 2.633 -20.293 1.00 84.88 101 GLN A C 1
ATOM 777 O O . GLN A 1 101 ? -1.418 2.535 -19.090 1.00 84.88 101 GLN A O 1
ATOM 782 N N . PRO A 1 102 ? -2.267 3.729 -20.768 1.00 83.88 102 PRO A N 1
ATOM 783 C CA . PRO A 1 102 ? -2.784 4.788 -19.898 1.00 83.88 102 PRO A CA 1
ATOM 784 C C . PRO A 1 102 ? -4.122 4.402 -19.234 1.00 83.88 102 PRO A C 1
ATOM 786 O O . PRO A 1 102 ? -5.009 5.242 -19.092 1.00 83.88 102 PRO A O 1
ATOM 789 N N . LYS A 1 103 ? -4.279 3.126 -18.872 1.00 88.62 103 LYS A N 1
ATOM 790 C CA . LYS A 1 103 ? -5.456 2.577 -18.206 1.00 88.62 103 LYS A CA 1
ATOM 791 C C . LYS A 1 103 ? -4.996 1.624 -17.112 1.00 88.62 103 LYS A C 1
ATOM 793 O O . LYS A 1 103 ? -4.393 0.592 -17.404 1.00 88.62 103 LYS A O 1
ATOM 798 N N . ALA A 1 104 ? -5.303 1.958 -15.864 1.00 89.44 104 ALA A N 1
ATOM 799 C CA . ALA A 1 104 ? -4.999 1.095 -14.737 1.00 89.44 104 ALA A CA 1
ATOM 800 C C . ALA A 1 104 ? -5.711 -0.262 -14.883 1.00 89.44 104 ALA A C 1
ATOM 802 O O . ALA A 1 104 ? -6.912 -0.328 -15.148 1.00 89.44 104 ALA A O 1
ATOM 803 N N . TRP A 1 105 ? -4.962 -1.349 -14.699 1.00 94.31 105 TRP A N 1
ATOM 804 C CA . TRP A 1 105 ? -5.554 -2.649 -14.384 1.00 94.31 105 TRP A CA 1
ATOM 805 C C . TRP A 1 105 ? -6.203 -2.568 -13.004 1.00 94.31 105 TRP A C 1
ATOM 807 O O . TRP A 1 105 ? -5.596 -1.985 -12.111 1.00 94.31 105 TRP A O 1
ATOM 817 N N . GLU A 1 106 ? -7.373 -3.175 -12.817 1.00 94.62 106 GLU A N 1
ATOM 818 C CA . GLU A 1 106 ? -8.086 -3.255 -11.537 1.00 94.62 106 GLU A CA 1
ATOM 819 C C . GLU A 1 106 ? -8.296 -4.720 -11.127 1.00 94.62 106 GLU A C 1
ATOM 821 O O . GLU A 1 106 ? -8.577 -5.555 -11.994 1.00 94.62 106 GLU A O 1
ATOM 826 N N . PRO A 1 107 ? -8.193 -5.054 -9.826 1.00 96.56 107 PRO A N 1
ATOM 827 C CA . PRO A 1 107 ? -8.433 -6.410 -9.356 1.00 96.56 107 PRO A CA 1
ATOM 828 C C . PRO A 1 107 ? -9.904 -6.792 -9.521 1.00 96.56 107 PRO A C 1
ATOM 830 O O . PRO A 1 107 ? -10.805 -6.139 -8.994 1.00 96.56 107 PRO A O 1
ATOM 833 N N . SER A 1 108 ? -10.153 -7.905 -10.202 1.00 97.44 108 SER A N 1
ATOM 834 C CA . SER A 1 108 ? -11.490 -8.477 -10.308 1.00 97.44 108 SER A CA 1
ATOM 835 C C . SER A 1 108 ? -11.898 -9.209 -9.024 1.00 97.44 108 SER A C 1
ATOM 837 O O . SER A 1 108 ? -11.075 -9.586 -8.184 1.00 97.44 108 SER A O 1
ATOM 839 N N . ALA A 1 109 ? -13.191 -9.515 -8.889 1.00 97.75 109 ALA A N 1
ATOM 840 C CA . ALA A 1 109 ? -13.676 -10.366 -7.801 1.00 97.75 109 ALA A CA 1
ATOM 841 C C . ALA A 1 109 ? -13.008 -11.758 -7.796 1.00 97.75 109 ALA A C 1
ATOM 843 O O . ALA A 1 109 ? -12.785 -12.329 -6.724 1.00 97.75 109 ALA A O 1
ATOM 844 N N . ALA A 1 110 ? -12.662 -12.288 -8.976 1.00 98.12 110 ALA A N 1
ATOM 845 C CA . ALA A 1 110 ? -11.954 -13.556 -9.117 1.00 98.12 110 ALA A CA 1
ATOM 846 C C . ALA A 1 110 ? -10.506 -13.458 -8.609 1.00 98.12 110 ALA A C 1
ATOM 848 O O . ALA A 1 110 ? -10.064 -14.348 -7.880 1.00 98.12 110 ALA A O 1
ATOM 849 N N . ASP A 1 111 ? -9.813 -12.355 -8.902 1.00 98.19 111 ASP A N 1
ATOM 850 C CA . ASP A 1 111 ? -8.454 -12.093 -8.410 1.00 98.19 111 ASP A CA 1
ATOM 851 C C . ASP A 1 111 ? -8.433 -12.013 -6.882 1.00 98.19 111 ASP A C 1
ATOM 853 O O . ASP A 1 111 ? -7.646 -12.689 -6.216 1.00 98.19 111 ASP A O 1
ATOM 857 N N . LEU A 1 112 ? -9.371 -11.261 -6.300 1.00 98.50 112 LEU A N 1
ATOM 858 C CA . LEU A 1 112 ? -9.508 -11.152 -4.848 1.00 98.50 112 LEU A CA 1
ATOM 859 C C . LEU A 1 112 ? -9.859 -12.502 -4.205 1.00 98.50 112 LEU A C 1
ATOM 861 O O . LEU A 1 112 ? -9.340 -12.837 -3.140 1.00 98.50 112 LEU A O 1
ATOM 865 N N . ALA A 1 113 ? -10.720 -13.307 -4.834 1.00 98.25 113 ALA A N 1
ATOM 866 C CA . ALA A 1 113 ? -11.044 -14.649 -4.352 1.00 98.25 113 ALA A CA 1
ATOM 867 C C . ALA A 1 113 ? -9.842 -15.606 -4.422 1.00 98.25 113 ALA A C 1
ATOM 869 O O . ALA A 1 113 ? -9.668 -16.435 -3.525 1.00 98.25 113 ALA A O 1
ATOM 870 N N . LEU A 1 114 ? -9.004 -15.489 -5.454 1.00 98.12 114 LEU A N 1
ATOM 871 C CA . LEU A 1 114 ? -7.761 -16.243 -5.581 1.00 98.12 114 LEU A CA 1
ATOM 872 C C . LEU A 1 114 ? -6.775 -15.863 -4.472 1.00 98.12 114 LEU A C 1
ATOM 874 O O . LEU A 1 114 ? -6.294 -16.740 -3.752 1.00 98.12 114 LEU A O 1
ATOM 878 N N . LEU A 1 115 ? -6.547 -14.563 -4.266 1.00 98.19 115 LEU A N 1
ATOM 879 C CA . LEU A 1 115 ? -5.661 -14.058 -3.215 1.00 98.19 115 LEU A CA 1
ATOM 880 C C . LEU A 1 115 ? -6.142 -14.468 -1.820 1.00 98.19 115 LEU A C 1
ATOM 882 O O . LEU A 1 115 ? -5.344 -14.958 -1.027 1.00 98.19 115 LEU A O 1
ATOM 886 N N . ARG A 1 116 ? -7.448 -14.397 -1.530 1.00 97.38 116 ARG A N 1
ATOM 887 C CA . ARG A 1 116 ? -8.025 -14.903 -0.266 1.00 97.38 116 ARG A CA 1
ATOM 888 C C . ARG A 1 116 ? -7.653 -16.359 0.019 1.00 97.38 116 ARG A C 1
ATOM 890 O O . ARG A 1 116 ? -7.418 -16.715 1.170 1.00 97.38 116 ARG A O 1
ATOM 897 N N . LYS A 1 117 ? -7.573 -17.198 -1.017 1.00 96.44 117 LYS A N 1
ATOM 898 C CA . LYS A 1 117 ? -7.224 -18.623 -0.889 1.00 96.44 117 LYS A CA 1
ATOM 899 C C . LYS A 1 117 ? -5.719 -18.871 -0.770 1.00 96.44 117 LYS A C 1
ATOM 901 O O . LYS A 1 117 ? -5.325 -19.889 -0.201 1.00 96.44 117 LYS A O 1
ATOM 906 N N . GLN A 1 118 ? -4.892 -18.006 -1.356 1.00 96.06 118 GLN A N 1
ATOM 907 C CA . GLN A 1 118 ? -3.488 -18.317 -1.637 1.00 96.06 118 GLN A CA 1
ATOM 908 C C . GLN A 1 118 ? -2.472 -17.378 -0.990 1.00 96.06 118 GLN A C 1
ATOM 910 O O . GLN A 1 118 ? -1.300 -17.735 -0.982 1.00 96.06 118 GLN A O 1
ATOM 915 N N . TRP A 1 119 ? -2.878 -16.237 -0.422 1.00 95.38 119 TRP A N 1
ATOM 916 C CA . TRP A 1 119 ? -1.962 -15.199 0.075 1.00 95.38 119 TRP A CA 1
ATOM 917 C C . TRP A 1 119 ? -0.847 -15.737 0.986 1.00 95.38 119 TRP A C 1
ATOM 919 O O . TRP A 1 119 ? 0.295 -15.310 0.873 1.00 95.38 119 TRP A O 1
ATOM 929 N N . SER A 1 120 ? -1.150 -16.714 1.848 1.00 93.25 120 SER A N 1
ATOM 930 C CA . SER A 1 120 ? -0.200 -17.302 2.805 1.00 93.25 120 SER A CA 1
ATOM 931 C C . SER A 1 120 ? 0.725 -18.366 2.207 1.00 93.25 120 SER A C 1
ATOM 933 O O . SER A 1 120 ? 1.576 -18.911 2.907 1.00 93.25 120 SER A O 1
ATOM 935 N N . LYS A 1 121 ? 0.534 -18.696 0.928 1.00 93.56 121 LYS A N 1
ATOM 936 C CA . LYS A 1 121 ? 1.260 -19.728 0.175 1.00 93.56 121 LYS A CA 1
ATOM 937 C C . LYS A 1 121 ? 1.979 -19.159 -1.047 1.00 93.56 121 LYS A C 1
ATOM 939 O O . LYS A 1 121 ? 2.545 -19.935 -1.815 1.00 93.56 121 LYS A O 1
ATOM 944 N N . LEU A 1 122 ? 1.915 -17.843 -1.257 1.00 93.88 122 LEU A N 1
ATOM 945 C CA . LEU A 1 122 ? 2.625 -17.200 -2.353 1.00 93.88 122 LEU A CA 1
ATOM 946 C C . LEU A 1 122 ? 4.138 -17.358 -2.140 1.00 93.88 122 LEU A C 1
ATOM 948 O O . LEU A 1 122 ? 4.610 -17.216 -1.006 1.00 93.88 122 LEU A O 1
ATOM 952 N N . PRO A 1 123 ? 4.898 -17.691 -3.194 1.00 93.38 123 PRO A N 1
ATOM 953 C CA . PRO A 1 123 ? 6.336 -17.841 -3.070 1.00 93.38 123 PRO A CA 1
ATOM 954 C C . PRO A 1 123 ? 6.981 -16.472 -2.801 1.00 93.38 123 PRO A C 1
ATOM 956 O O . PRO A 1 123 ? 6.488 -15.456 -3.295 1.00 93.38 123 PRO A O 1
ATOM 959 N N . PRO A 1 124 ? 8.085 -16.415 -2.038 1.00 91.94 124 PRO A N 1
ATOM 960 C CA . PRO A 1 124 ? 8.852 -15.185 -1.890 1.00 91.94 124 PRO A CA 1
ATOM 961 C C . PRO A 1 124 ? 9.368 -14.686 -3.243 1.00 91.94 124 PRO A C 1
ATOM 963 O O . PRO A 1 124 ? 9.832 -15.484 -4.056 1.00 91.94 124 PRO A O 1
ATOM 966 N N . ALA A 1 125 ? 9.353 -13.374 -3.464 1.00 91.25 125 ALA A N 1
ATOM 967 C CA . ALA A 1 125 ? 9.831 -12.776 -4.708 1.00 91.25 125 ALA A CA 1
ATOM 968 C C . ALA A 1 125 ? 11.361 -12.627 -4.703 1.00 91.25 125 ALA A C 1
ATOM 970 O O . ALA A 1 125 ? 11.891 -11.534 -4.533 1.00 91.25 125 ALA A O 1
ATOM 971 N N . THR A 1 126 ? 12.102 -13.723 -4.871 1.00 87.31 126 THR A N 1
ATOM 972 C CA . THR A 1 126 ? 13.578 -13.701 -4.808 1.00 87.31 126 THR A CA 1
ATOM 973 C C . THR A 1 126 ? 14.248 -13.305 -6.122 1.00 87.31 126 THR A C 1
ATOM 975 O O . THR A 1 126 ? 15.380 -12.826 -6.108 1.00 87.31 126 THR A O 1
ATOM 978 N N . ASN A 1 127 ? 13.571 -13.494 -7.254 1.00 86.44 127 ASN A N 1
ATOM 979 C CA . ASN A 1 127 ? 14.135 -13.295 -8.591 1.00 86.44 127 ASN A CA 1
ATOM 980 C C . ASN A 1 127 ? 13.755 -11.917 -9.143 1.00 86.44 127 ASN A C 1
ATOM 982 O O . ASN A 1 127 ? 12.959 -11.812 -10.073 1.00 86.44 127 ASN A O 1
ATOM 986 N N . LYS A 1 128 ? 14.298 -10.865 -8.526 1.00 91.00 128 LYS A N 1
ATOM 987 C CA . LYS A 1 128 ? 14.032 -9.474 -8.913 1.00 91.00 128 LYS A CA 1
ATOM 988 C C . LYS A 1 128 ? 14.674 -9.144 -10.260 1.00 91.00 128 LYS A C 1
ATOM 990 O O . LYS A 1 128 ? 15.853 -9.429 -10.465 1.00 91.00 128 LYS A O 1
ATOM 995 N N . ASP A 1 129 ? 13.917 -8.494 -11.134 1.00 89.00 129 ASP A N 1
ATOM 996 C CA . ASP A 1 129 ? 14.351 -8.061 -12.459 1.00 89.00 129 ASP A CA 1
ATOM 997 C C . ASP A 1 129 ? 14.189 -6.539 -12.615 1.00 89.00 129 ASP A C 1
ATOM 999 O O . ASP A 1 129 ? 13.084 -5.987 -12.556 1.00 89.00 129 ASP A O 1
ATOM 1003 N N . VAL A 1 130 ? 15.310 -5.854 -12.851 1.00 87.69 130 VAL A N 1
ATOM 1004 C CA . VAL A 1 130 ? 15.348 -4.396 -13.026 1.00 87.69 130 VAL A CA 1
ATOM 1005 C C . VAL A 1 130 ? 14.533 -3.934 -14.244 1.00 87.69 130 VAL A C 1
ATOM 1007 O O . VAL A 1 130 ? 13.925 -2.864 -14.205 1.00 87.69 130 VAL A O 1
ATOM 1010 N N . HIS A 1 131 ? 14.410 -4.756 -15.293 1.00 87.50 131 HIS A N 1
ATOM 1011 C CA . HIS A 1 131 ? 13.610 -4.438 -16.483 1.00 87.50 131 HIS A CA 1
ATOM 1012 C C . HIS A 1 131 ? 12.105 -4.555 -16.237 1.00 87.50 131 HIS A C 1
ATOM 1014 O O . HIS A 1 131 ? 11.299 -4.013 -16.996 1.00 87.50 131 HIS A O 1
ATOM 1020 N N . LYS A 1 132 ? 11.709 -5.260 -15.174 1.00 86.50 132 LYS A N 1
ATOM 1021 C CA . LYS A 1 132 ? 10.313 -5.387 -14.746 1.00 86.50 132 LYS A CA 1
ATOM 1022 C C . LYS A 1 132 ? 9.919 -4.334 -13.717 1.00 86.50 132 LYS A C 1
ATOM 1024 O O . LYS A 1 132 ? 8.792 -4.377 -13.228 1.00 86.50 132 LYS A O 1
ATOM 1029 N N . SER A 1 133 ? 10.819 -3.395 -13.414 1.00 81.56 133 SER A N 1
ATOM 1030 C CA . SER A 1 133 ? 10.648 -2.427 -12.327 1.00 81.56 133 SER A CA 1
ATOM 1031 C C . SER A 1 133 ? 10.425 -3.110 -10.975 1.00 81.56 133 SER A C 1
ATOM 1033 O O . SER A 1 133 ? 9.744 -2.565 -10.108 1.00 81.56 133 SER A O 1
ATOM 1035 N N . ASP A 1 134 ? 10.982 -4.312 -10.799 1.00 90.50 134 ASP A N 1
ATOM 1036 C CA . ASP A 1 134 ? 10.967 -4.964 -9.501 1.00 90.50 134 ASP A CA 1
ATOM 1037 C C . ASP A 1 134 ? 11.863 -4.185 -8.529 1.00 90.50 134 ASP A C 1
ATOM 1039 O O . ASP A 1 134 ? 12.835 -3.533 -8.917 1.00 90.50 134 ASP A O 1
ATOM 1043 N N . VAL A 1 135 ? 11.545 -4.274 -7.242 1.00 91.56 135 VAL A N 1
ATOM 1044 C CA . VAL A 1 135 ? 12.279 -3.584 -6.180 1.00 91.56 135 VAL A CA 1
ATOM 1045 C C . VAL A 1 135 ? 12.855 -4.582 -5.188 1.00 91.56 135 VAL A C 1
ATOM 1047 O O . VAL A 1 135 ? 12.229 -5.596 -4.875 1.00 91.56 135 VAL A O 1
ATOM 1050 N N . ALA A 1 136 ? 14.045 -4.291 -4.666 1.00 92.56 136 ALA A N 1
ATOM 1051 C CA . ALA A 1 136 ? 14.600 -4.996 -3.519 1.00 92.56 136 ALA A CA 1
ATOM 1052 C C . ALA A 1 136 ? 14.401 -4.152 -2.265 1.00 92.56 136 ALA A C 1
ATOM 1054 O O . ALA A 1 136 ? 15.046 -3.123 -2.091 1.00 92.56 136 ALA A O 1
ATOM 1055 N N . TYR A 1 137 ? 13.543 -4.599 -1.356 1.00 94.19 137 TYR A N 1
ATOM 1056 C CA . TYR A 1 137 ? 13.312 -3.887 -0.106 1.00 94.19 137 TYR A CA 1
ATOM 1057 C C . TYR A 1 137 ? 14.578 -3.803 0.762 1.00 94.19 137 TYR A C 1
ATOM 1059 O O . TYR A 1 137 ? 15.337 -4.771 0.918 1.00 94.19 137 TYR A O 1
ATOM 1067 N N . GLY A 1 138 ? 14.812 -2.604 1.291 1.00 95.00 138 GLY A N 1
ATOM 1068 C CA . GLY A 1 138 ? 15.823 -2.266 2.285 1.00 95.00 138 GLY A CA 1
ATOM 1069 C C . GLY A 1 138 ? 15.193 -2.064 3.657 1.00 95.00 138 GLY A C 1
ATOM 1070 O O . GLY A 1 138 ? 15.537 -2.797 4.574 1.00 95.00 138 GLY A O 1
ATOM 1071 N N . THR A 1 139 ? 14.247 -1.129 3.791 1.00 96.56 139 THR A N 1
ATOM 1072 C CA . THR A 1 139 ? 13.438 -0.928 5.009 1.00 96.56 139 THR A CA 1
ATOM 1073 C C . THR A 1 139 ? 12.007 -0.543 4.658 1.00 96.56 139 THR A C 1
ATOM 1075 O O . THR A 1 139 ? 11.779 0.069 3.614 1.00 96.56 139 THR A O 1
ATOM 1078 N N . VAL A 1 140 ? 11.061 -0.839 5.550 1.00 97.62 140 VAL A N 1
ATOM 1079 C CA . VAL A 1 140 ? 9.667 -0.383 5.438 1.00 97.62 140 VAL A CA 1
ATOM 1080 C C . VAL A 1 140 ? 9.190 0.186 6.769 1.00 97.62 140 VAL A C 1
ATOM 1082 O O . VAL A 1 140 ? 9.021 -0.537 7.749 1.00 97.62 140 VAL A O 1
ATOM 1085 N N . ASP A 1 141 ? 8.956 1.490 6.808 1.00 97.94 141 ASP A N 1
ATOM 1086 C CA . ASP A 1 141 ? 8.431 2.181 7.981 1.00 97.94 141 ASP A CA 1
ATOM 1087 C C . ASP A 1 141 ? 6.968 2.551 7.749 1.00 97.94 141 ASP A C 1
ATOM 1089 O O . ASP A 1 141 ? 6.639 3.258 6.798 1.00 97.94 141 ASP A O 1
ATOM 1093 N N . VAL A 1 142 ? 6.089 2.101 8.641 1.00 97.94 142 VAL A N 1
ATOM 1094 C CA . VAL A 1 142 ? 4.665 2.439 8.624 1.00 97.94 142 VAL A CA 1
ATOM 1095 C C . VAL A 1 142 ? 4.349 3.368 9.789 1.00 97.94 142 VAL A C 1
ATOM 1097 O O . VAL A 1 142 ? 4.672 3.071 10.939 1.00 97.94 142 VAL A O 1
ATOM 1100 N N . THR A 1 143 ? 3.669 4.471 9.510 1.00 97.62 143 THR A N 1
ATOM 1101 C CA . THR A 1 143 ? 3.103 5.355 10.530 1.00 97.62 143 THR A CA 1
ATOM 1102 C C . THR A 1 143 ? 1.599 5.417 10.341 1.00 97.62 143 THR A C 1
ATOM 1104 O O . THR A 1 143 ? 1.125 5.803 9.279 1.00 97.62 143 THR A O 1
ATOM 1107 N N . VAL A 1 144 ? 0.841 5.063 11.369 1.00 97.12 144 VAL A N 1
ATOM 1108 C CA . VAL A 1 144 ? -0.616 5.199 11.397 1.00 97.12 144 VAL A CA 1
ATOM 1109 C C . VAL A 1 144 ? -0.962 6.375 12.291 1.00 97.12 144 VAL A C 1
ATOM 1111 O O . VAL A 1 144 ? -0.426 6.474 13.393 1.00 97.12 144 VAL A O 1
ATOM 1114 N N . ALA A 1 145 ? -1.847 7.256 11.842 1.00 96.94 145 ALA A N 1
ATOM 1115 C CA . ALA A 1 145 ? -2.291 8.394 12.634 1.00 96.94 145 ALA A CA 1
ATOM 1116 C C . ALA A 1 145 ? -3.807 8.564 12.561 1.00 96.94 145 ALA A C 1
ATOM 1118 O O . ALA A 1 145 ? -4.403 8.397 11.496 1.00 96.94 145 ALA A O 1
ATOM 1119 N N . SER A 1 146 ? -4.419 8.909 13.687 1.00 96.12 146 SER A N 1
ATOM 1120 C CA . SER A 1 146 ? -5.807 9.368 13.778 1.00 96.12 146 SER A CA 1
ATOM 1121 C C . SER A 1 146 ? -5.909 10.892 13.595 1.00 96.12 146 SER A C 1
ATOM 1123 O O . SER A 1 146 ? -4.885 11.587 13.649 1.00 96.12 146 SER A O 1
ATOM 1125 N N . PRO A 1 147 ? -7.119 11.436 13.356 1.00 96.25 147 PRO A N 1
ATOM 1126 C CA . PRO A 1 147 ? -7.301 12.832 12.962 1.00 96.25 147 PRO A CA 1
ATOM 1127 C C . PRO A 1 147 ? -6.678 13.865 13.902 1.00 96.25 147 PRO A C 1
ATOM 1129 O O . PRO A 1 147 ? -6.092 14.846 13.449 1.00 96.25 147 PRO A O 1
ATOM 1132 N N . GLU A 1 148 ? -6.730 13.624 15.208 1.00 95.50 148 GLU A N 1
ATOM 1133 C CA . GLU A 1 148 ? -6.158 14.499 16.230 1.00 95.50 148 GLU A CA 1
ATOM 1134 C C . GLU A 1 148 ? -4.622 14.553 16.206 1.00 95.50 148 GLU A C 1
ATOM 1136 O O . GLU A 1 148 ? -4.032 15.446 16.808 1.00 95.50 148 GLU A O 1
ATOM 1141 N N . LYS A 1 149 ? -3.965 13.620 15.503 1.00 96.31 149 LYS A N 1
ATOM 1142 C CA . LYS A 1 149 ? -2.504 13.532 15.372 1.00 96.31 149 LYS A CA 1
ATOM 1143 C C . LYS A 1 149 ? -1.965 13.959 14.011 1.00 96.31 149 LYS A C 1
ATOM 1145 O O . LYS A 1 149 ? -0.750 13.986 13.818 1.00 96.31 149 LYS A O 1
ATOM 1150 N N . TYR A 1 150 ? -2.823 14.358 13.075 1.00 95.19 150 TYR A N 1
ATOM 1151 C CA . TYR A 1 150 ? -2.388 14.739 11.729 1.00 95.19 150 TYR A CA 1
ATOM 1152 C C . TYR A 1 150 ? -1.441 15.934 11.695 1.00 95.19 150 TYR A C 1
ATOM 1154 O O . TYR A 1 150 ? -0.452 15.890 10.966 1.00 95.19 150 TYR A O 1
ATOM 1162 N N . GLY A 1 151 ? -1.703 16.956 12.513 1.00 91.31 151 GLY A N 1
ATOM 1163 C CA . GLY A 1 151 ? -0.855 18.148 12.597 1.00 91.31 151 GLY A CA 1
ATOM 1164 C C . GLY A 1 151 ? 0.552 17.876 13.136 1.00 91.31 151 GLY A C 1
ATOM 1165 O O . GLY A 1 151 ? 1.439 18.691 12.930 1.00 91.31 151 GLY A O 1
ATOM 1166 N N . GLU A 1 152 ? 0.773 16.735 13.796 1.00 91.56 152 GLU A N 1
ATOM 1167 C CA . GLU A 1 152 ? 2.098 16.293 14.248 1.00 91.56 152 GLU A CA 1
ATOM 1168 C C . GLU A 1 152 ? 2.778 15.420 13.178 1.00 91.56 152 GLU A C 1
ATOM 1170 O O . GLU A 1 152 ? 3.966 15.571 12.903 1.00 91.56 152 GLU A O 1
ATOM 1175 N N . VAL A 1 153 ? 2.021 14.503 12.563 1.00 92.31 153 VAL A N 1
ATOM 1176 C CA . VAL A 1 153 ? 2.564 13.423 11.722 1.00 92.31 153 VAL A CA 1
ATOM 1177 C C . VAL A 1 153 ? 2.761 13.825 10.258 1.00 92.31 153 VAL A C 1
ATOM 1179 O O . VAL A 1 153 ? 3.734 13.396 9.640 1.00 92.31 153 VAL A O 1
ATOM 1182 N N . PHE A 1 154 ? 1.860 14.630 9.690 1.00 89.81 154 PHE A N 1
ATOM 1183 C CA . PHE A 1 154 ? 1.822 14.930 8.251 1.00 89.81 154 PHE A CA 1
ATOM 1184 C C . PHE A 1 154 ? 2.238 16.370 7.917 1.00 89.81 154 PHE A C 1
ATOM 1186 O O . PHE A 1 154 ? 1.794 16.937 6.919 1.00 89.81 154 PHE A O 1
ATOM 1193 N N . THR A 1 155 ? 3.095 16.969 8.745 1.00 82.31 155 THR A N 1
ATOM 1194 C CA . THR A 1 155 ? 3.618 18.322 8.512 1.00 82.31 155 THR A CA 1
ATOM 1195 C C . THR A 1 155 ? 4.414 18.395 7.207 1.00 82.31 155 THR A C 1
ATOM 1197 O O . THR A 1 155 ? 5.240 17.529 6.918 1.00 82.31 155 THR A O 1
ATOM 1200 N N . GLY A 1 156 ? 4.149 19.422 6.390 1.00 75.12 156 GLY A N 1
ATOM 1201 C CA . GLY A 1 156 ? 4.853 19.625 5.117 1.00 75.12 156 GLY A CA 1
ATOM 1202 C C . GLY A 1 156 ? 4.648 18.499 4.095 1.00 75.12 156 GLY A C 1
ATOM 1203 O O . GLY A 1 156 ? 5.555 18.210 3.317 1.00 75.12 156 GLY A O 1
ATOM 1204 N N . GLY A 1 157 ? 3.499 17.815 4.139 1.00 72.44 157 GLY A N 1
ATOM 1205 C CA . GLY A 1 157 ? 3.172 16.754 3.187 1.00 72.44 157 GLY A CA 1
ATOM 1206 C C . GLY A 1 157 ? 2.886 17.261 1.766 1.00 72.44 157 GLY A C 1
ATOM 1207 O O . GLY A 1 157 ? 2.905 18.460 1.492 1.00 72.44 157 GLY A O 1
ATOM 1208 N N . ASP A 1 158 ? 2.622 16.323 0.851 1.00 80.12 158 ASP A N 1
ATOM 1209 C CA . ASP A 1 158 ? 2.387 16.629 -0.564 1.00 80.12 158 ASP A CA 1
ATOM 1210 C C . ASP A 1 158 ? 1.202 17.595 -0.770 1.00 80.12 158 ASP A C 1
ATOM 1212 O O . ASP A 1 158 ? 0.222 17.548 -0.016 1.00 80.12 158 ASP A O 1
ATOM 1216 N N . PRO A 1 159 ? 1.226 18.447 -1.814 1.00 82.62 159 PRO A N 1
ATOM 1217 C CA . PRO A 1 159 ? 0.125 19.358 -2.108 1.00 82.62 159 PRO A CA 1
ATOM 1218 C C . PRO A 1 159 ? -1.244 18.659 -2.115 1.00 82.62 159 PRO A C 1
ATOM 1220 O O . PRO A 1 159 ? -1.457 17.651 -2.790 1.00 82.62 159 PRO A O 1
ATOM 1223 N N . GLY A 1 160 ? -2.194 19.216 -1.361 1.00 86.00 160 GLY A N 1
ATOM 1224 C CA . GLY A 1 160 ? -3.560 18.695 -1.257 1.00 86.00 160 GLY A CA 1
ATOM 1225 C C . GLY A 1 160 ? -3.766 17.575 -0.229 1.00 86.00 160 GLY A C 1
ATOM 1226 O O . GLY A 1 160 ? -4.908 17.141 -0.051 1.00 86.00 160 GLY A O 1
ATOM 1227 N N . ILE A 1 161 ? -2.720 17.130 0.476 1.00 90.69 161 ILE A N 1
ATOM 1228 C CA . ILE A 1 161 ? -2.849 16.142 1.556 1.00 90.69 161 ILE A CA 1
ATOM 1229 C C . ILE A 1 161 ? -3.685 16.674 2.724 1.00 90.69 161 ILE A C 1
ATOM 1231 O O . ILE A 1 161 ? -4.550 15.962 3.221 1.00 90.69 161 ILE A O 1
ATOM 1235 N N . GLU A 1 162 ? -3.502 17.936 3.118 1.00 91.50 162 GLU A N 1
ATOM 1236 C CA . GLU A 1 162 ? -4.219 18.550 4.244 1.00 91.50 162 GLU A CA 1
ATOM 1237 C C . GLU A 1 162 ? -5.732 18.537 4.023 1.00 91.50 162 GLU A C 1
ATOM 1239 O O . GLU A 1 162 ? -6.499 18.161 4.907 1.00 91.50 162 GLU A O 1
ATOM 1244 N N . GLU A 1 163 ? -6.166 18.869 2.807 1.00 92.88 163 GLU A N 1
ATOM 1245 C CA . GLU A 1 163 ? -7.574 18.793 2.422 1.00 92.88 163 GLU A CA 1
ATOM 1246 C C . GLU A 1 163 ? -8.071 17.343 2.407 1.00 92.88 163 GLU A C 1
ATOM 1248 O O . GLU A 1 163 ? -9.165 17.037 2.882 1.00 92.88 163 GLU A O 1
ATOM 1253 N N . ALA A 1 164 ? -7.248 16.408 1.924 1.00 93.56 164 ALA A N 1
ATOM 1254 C CA . ALA A 1 164 ? -7.595 14.995 1.954 1.00 93.56 164 ALA A CA 1
ATOM 1255 C C . ALA A 1 164 ? -7.692 14.431 3.379 1.00 93.56 164 ALA A C 1
ATOM 1257 O O . ALA A 1 164 ? -8.475 13.507 3.585 1.00 93.56 164 ALA A O 1
ATOM 1258 N N . LEU A 1 165 ? -6.964 14.979 4.349 1.00 95.94 165 LEU A N 1
ATOM 1259 C CA . LEU A 1 165 ? -7.010 14.565 5.750 1.00 95.94 165 LEU A CA 1
ATOM 1260 C C . LEU A 1 165 ? -8.285 15.045 6.464 1.00 95.94 165 LEU A C 1
ATOM 1262 O O . LEU A 1 165 ? -8.804 14.326 7.322 1.00 95.94 165 LEU A O 1
ATOM 1266 N N . LYS A 1 166 ? -8.847 16.203 6.099 1.00 94.69 166 LYS A N 1
ATOM 1267 C CA . LYS A 1 166 ? -10.083 16.729 6.711 1.00 94.69 166 LYS A CA 1
ATOM 1268 C C . LYS A 1 166 ? -11.248 15.755 6.552 1.00 94.69 166 LYS A C 1
ATOM 1270 O O . LYS A 1 166 ? -11.656 15.466 5.431 1.00 94.69 166 LYS A O 1
ATOM 1275 N N . GLY A 1 167 ? -11.814 15.272 7.659 1.00 93.00 167 GLY A N 1
ATOM 1276 C CA . GLY A 1 167 ? -12.943 14.330 7.648 1.00 93.00 167 GLY A CA 1
ATOM 1277 C C . GLY A 1 167 ? -12.580 12.909 7.197 1.00 93.00 167 GLY A C 1
ATOM 1278 O O . GLY A 1 167 ? -13.444 12.175 6.726 1.00 93.00 167 GLY A O 1
ATOM 1279 N N . SER A 1 168 ? -11.302 12.531 7.257 1.00 97.00 168 SER A N 1
ATOM 1280 C CA . SER A 1 168 ? -10.867 11.136 7.110 1.00 97.00 168 SER A CA 1
ATOM 1281 C C . SER A 1 168 ? -10.950 10.391 8.447 1.00 97.00 168 SER A C 1
ATOM 1283 O O . SER A 1 168 ? -10.972 11.013 9.508 1.00 97.00 168 SER A O 1
ATOM 1285 N N . MET A 1 169 ? -11.006 9.058 8.404 1.00 96.81 169 MET A N 1
ATOM 1286 C CA . MET A 1 169 ? -11.087 8.219 9.605 1.00 96.81 169 MET A CA 1
ATOM 1287 C C . MET A 1 169 ? -9.730 8.078 10.300 1.00 96.81 169 MET A C 1
ATOM 1289 O O . MET A 1 169 ? -9.647 8.139 11.521 1.00 96.81 169 MET A O 1
ATOM 1293 N N . PHE A 1 170 ? -8.687 7.829 9.512 1.00 97.06 170 PHE A N 1
ATOM 1294 C CA . PHE A 1 170 ? -7.280 7.742 9.899 1.00 97.06 170 PHE A CA 1
ATOM 1295 C C . PHE A 1 170 ? -6.437 7.752 8.610 1.00 97.06 170 PHE A C 1
ATOM 1297 O O . PHE A 1 170 ? -6.974 7.633 7.502 1.00 97.06 170 PHE A O 1
ATOM 1304 N N . ALA A 1 171 ? -5.119 7.871 8.728 1.00 97.56 171 ALA A N 1
ATOM 1305 C CA . ALA A 1 171 ? -4.211 7.812 7.589 1.00 97.56 171 ALA A CA 1
ATOM 1306 C C . ALA A 1 171 ? -2.999 6.926 7.883 1.00 97.56 171 ALA A C 1
ATOM 1308 O O . ALA A 1 171 ? -2.572 6.790 9.033 1.00 97.56 171 ALA A O 1
ATOM 1309 N N . LEU A 1 172 ? -2.452 6.322 6.828 1.00 96.94 172 LEU A N 1
ATOM 1310 C CA . LEU A 1 172 ? -1.250 5.498 6.878 1.00 96.94 172 LEU A CA 1
ATOM 1311 C C . LEU A 1 172 ? -0.170 6.134 6.010 1.00 96.94 172 LEU A C 1
ATOM 1313 O O . LEU A 1 172 ? -0.374 6.302 4.814 1.00 96.94 172 LEU A O 1
ATOM 1317 N N . GLN A 1 173 ? 0.983 6.444 6.588 1.00 97.44 173 GLN A N 1
ATOM 1318 C CA . GLN A 1 173 ? 2.203 6.702 5.838 1.00 97.44 173 GLN A CA 1
ATOM 1319 C C . GLN A 1 173 ? 3.001 5.410 5.728 1.00 97.44 173 GLN A C 1
ATOM 1321 O O . GLN A 1 173 ? 3.236 4.748 6.735 1.00 97.44 173 GLN A O 1
ATOM 1326 N N . VAL A 1 174 ? 3.473 5.095 4.532 1.00 97.88 174 VAL A N 1
ATOM 1327 C CA . VAL A 1 174 ? 4.406 4.006 4.269 1.00 97.88 174 VAL A CA 1
ATOM 1328 C C . VAL A 1 174 ? 5.638 4.607 3.609 1.00 97.88 174 VAL A C 1
ATOM 1330 O O . VAL A 1 174 ? 5.529 5.275 2.586 1.00 97.88 174 VAL A O 1
ATOM 1333 N N . VAL A 1 175 ? 6.805 4.404 4.213 1.00 97.44 175 VAL A N 1
ATOM 1334 C CA . VAL A 1 175 ? 8.097 4.794 3.645 1.00 97.44 175 VAL A CA 1
ATOM 1335 C C . VAL A 1 175 ? 8.889 3.529 3.362 1.00 97.44 175 VAL A C 1
ATOM 1337 O O . VAL A 1 175 ? 9.346 2.846 4.279 1.00 97.44 175 VAL A O 1
ATOM 1340 N N . GLU A 1 176 ? 9.053 3.221 2.085 1.00 97.81 176 GLU A N 1
ATOM 1341 C CA . GLU A 1 176 ? 9.826 2.088 1.599 1.00 97.81 176 GLU A CA 1
ATOM 1342 C C . GLU A 1 176 ? 11.143 2.597 1.038 1.00 97.81 176 GLU A C 1
ATOM 1344 O O . GLU A 1 176 ? 11.170 3.419 0.123 1.00 97.81 176 GLU A O 1
ATOM 1349 N N . ARG A 1 177 ? 12.248 2.084 1.572 1.00 96.62 177 ARG A N 1
ATOM 1350 C CA . ARG A 1 177 ? 13.584 2.323 1.026 1.00 96.62 177 ARG A CA 1
ATOM 1351 C C . ARG A 1 177 ? 14.064 1.069 0.350 1.00 96.62 177 ARG A C 1
ATOM 1353 O O . ARG A 1 177 ? 13.975 -0.017 0.927 1.00 96.62 177 ARG A O 1
ATOM 1360 N N . PHE A 1 178 ? 14.596 1.225 -0.848 1.00 94.00 178 PHE A N 1
ATOM 1361 C CA . PHE A 1 178 ? 15.015 0.118 -1.684 1.00 94.00 178 PHE A CA 1
ATOM 1362 C C . PHE A 1 178 ? 16.535 0.024 -1.740 1.00 94.00 178 PHE A C 1
ATOM 1364 O O . PHE A 1 178 ? 17.262 1.015 -1.680 1.00 94.00 178 PHE A O 1
ATOM 1371 N N . ARG A 1 179 ? 17.019 -1.207 -1.849 1.00 91.88 179 ARG A N 1
ATOM 1372 C CA . ARG A 1 179 ? 18.402 -1.515 -2.185 1.00 91.88 179 ARG A CA 1
ATOM 1373 C C . ARG A 1 179 ? 18.538 -1.535 -3.706 1.00 91.88 179 ARG A C 1
ATOM 1375 O O . ARG A 1 179 ? 17.611 -1.990 -4.379 1.00 91.88 179 ARG A O 1
ATOM 1382 N N . PRO A 1 180 ? 19.687 -1.109 -4.246 1.00 88.38 180 PRO A N 1
ATOM 1383 C CA . PRO A 1 180 ? 19.933 -1.223 -5.672 1.00 88.38 180 PRO A CA 1
ATOM 1384 C C . PRO A 1 180 ? 19.957 -2.699 -6.086 1.00 88.38 180 PRO A C 1
ATOM 1386 O O . PRO A 1 180 ? 20.583 -3.538 -5.432 1.00 88.38 180 PRO A O 1
ATOM 1389 N N . LEU A 1 181 ? 19.281 -3.005 -7.186 1.00 90.25 181 LEU A N 1
ATOM 1390 C CA . LEU A 1 181 ? 19.421 -4.257 -7.909 1.00 90.25 181 LEU A CA 1
ATOM 1391 C C . LEU A 1 181 ? 20.722 -4.251 -8.726 1.00 90.25 181 LEU A C 1
ATOM 1393 O O . LEU A 1 181 ? 21.156 -3.184 -9.178 1.00 90.25 181 LEU A O 1
ATOM 1397 N N . PRO A 1 182 ? 21.344 -5.425 -8.942 1.00 88.25 182 PRO A N 1
ATOM 1398 C CA . PRO A 1 182 ? 22.490 -5.549 -9.833 1.00 88.25 182 PRO A CA 1
ATOM 1399 C C . PRO A 1 182 ? 22.173 -5.007 -11.229 1.00 88.25 182 PRO A C 1
ATOM 1401 O O . PRO A 1 182 ? 21.154 -5.356 -11.822 1.00 88.25 182 PRO A O 1
ATOM 1404 N N . MET A 1 183 ? 23.065 -4.166 -11.747 1.00 87.38 183 MET A N 1
ATOM 1405 C CA . MET A 1 183 ? 22.934 -3.592 -13.082 1.00 87.38 183 MET A CA 1
ATOM 1406 C C . MET A 1 183 ? 23.454 -4.564 -14.149 1.00 87.38 183 MET A C 1
ATOM 1408 O O . MET A 1 183 ? 24.572 -5.072 -13.998 1.00 87.38 183 MET A O 1
ATOM 1412 N N . PRO A 1 184 ? 22.696 -4.808 -15.234 1.00 88.00 184 PRO A N 1
ATOM 1413 C CA . PRO A 1 184 ? 23.214 -5.513 -16.397 1.00 88.00 184 PRO A CA 1
ATOM 1414 C C . PRO A 1 184 ? 24.435 -4.788 -16.992 1.00 88.00 184 PRO A C 1
ATOM 1416 O O . PRO A 1 184 ? 24.469 -3.552 -17.011 1.00 88.00 184 PRO A O 1
ATOM 1419 N N . PRO A 1 185 ? 25.456 -5.517 -17.481 1.00 90.75 185 PRO A N 1
ATOM 1420 C CA . PRO A 1 185 ? 26.627 -4.903 -18.098 1.00 90.75 185 PRO A CA 1
ATOM 1421 C C . PRO A 1 185 ? 26.257 -3.985 -19.269 1.00 90.75 185 PRO A C 1
ATOM 1423 O O . PRO A 1 185 ? 25.564 -4.399 -20.193 1.00 90.75 185 PRO A O 1
ATOM 1426 N N . GLY A 1 186 ? 26.770 -2.752 -19.252 1.00 89.12 186 GLY A N 1
ATOM 1427 C CA . GLY A 1 186 ? 26.555 -1.772 -20.323 1.00 89.12 186 GLY A CA 1
ATOM 1428 C C . GLY A 1 186 ? 25.228 -1.013 -20.251 1.00 89.12 186 GLY A C 1
ATOM 1429 O O . GLY A 1 186 ? 24.981 -0.160 -21.101 1.00 89.12 186 GLY A O 1
ATOM 1430 N N . GLU A 1 187 ? 24.398 -1.269 -19.241 1.00 88.44 187 GLU A N 1
ATOM 1431 C CA . GLU A 1 187 ? 23.110 -0.601 -19.075 1.00 88.44 187 GLU A CA 1
ATOM 1432 C C . GLU A 1 187 ? 23.127 0.411 -17.930 1.00 88.44 187 GLU A C 1
ATOM 1434 O O . GLU A 1 187 ? 23.741 0.196 -16.887 1.00 88.44 187 GLU A O 1
ATOM 1439 N N . ASN A 1 188 ? 22.394 1.510 -18.116 1.00 82.94 188 ASN A N 1
ATOM 1440 C CA . ASN A 1 188 ? 22.157 2.533 -17.101 1.00 82.94 188 ASN A CA 1
ATOM 1441 C C . ASN A 1 188 ? 20.648 2.708 -16.931 1.00 82.94 188 ASN A C 1
ATOM 1443 O O . ASN A 1 188 ? 20.015 3.486 -17.643 1.00 82.94 188 ASN A O 1
ATOM 1447 N N . ILE A 1 189 ? 20.070 1.953 -16.000 1.00 84.56 189 ILE A N 1
ATOM 1448 C CA . ILE A 1 189 ? 18.640 1.982 -15.693 1.00 84.56 189 ILE A CA 1
ATOM 1449 C C . ILE A 1 189 ? 18.464 2.732 -14.377 1.00 84.56 189 ILE A C 1
ATOM 1451 O O . ILE A 1 189 ? 19.062 2.371 -13.363 1.00 84.56 189 ILE A O 1
ATOM 1455 N N . ALA A 1 190 ? 17.636 3.777 -14.394 1.00 84.50 190 ALA A N 1
ATOM 1456 C CA . ALA A 1 190 ? 17.256 4.485 -13.180 1.00 84.50 190 ALA A CA 1
ATOM 1457 C C . ALA A 1 190 ? 16.474 3.543 -12.256 1.00 84.50 190 ALA A C 1
ATOM 1459 O O . ALA A 1 190 ? 15.498 2.920 -12.671 1.00 84.50 190 ALA A O 1
ATOM 1460 N N . GLN A 1 191 ? 16.895 3.459 -10.996 1.00 87.00 191 GLN A N 1
ATOM 1461 C CA . GLN A 1 191 ? 16.239 2.634 -9.986 1.00 87.00 191 GLN A CA 1
ATOM 1462 C C . GLN A 1 191 ? 15.559 3.514 -8.939 1.00 87.00 191 GLN A C 1
ATOM 1464 O O . GLN A 1 191 ? 16.067 4.580 -8.576 1.00 87.00 191 GLN A O 1
ATOM 1469 N N . VAL A 1 192 ? 14.408 3.059 -8.446 1.00 90.12 192 VAL A N 1
ATOM 1470 C CA . VAL A 1 192 ? 13.711 3.711 -7.334 1.00 90.12 192 VAL A CA 1
ATOM 1471 C C . VAL A 1 192 ? 14.514 3.475 -6.059 1.00 90.12 192 VAL A C 1
ATOM 1473 O O . VAL A 1 192 ? 14.847 2.339 -5.734 1.00 90.12 192 VAL A O 1
ATOM 1476 N N . MET A 1 193 ? 14.825 4.547 -5.339 1.00 90.94 193 MET A N 1
ATOM 1477 C CA . MET A 1 193 ? 15.555 4.512 -4.070 1.00 90.94 193 MET A CA 1
ATOM 1478 C C . MET A 1 193 ? 14.606 4.576 -2.876 1.00 90.94 193 MET A C 1
ATOM 1480 O O . MET A 1 193 ? 14.813 3.894 -1.875 1.00 90.94 193 MET A O 1
ATOM 1484 N N . GLU A 1 194 ? 13.559 5.388 -2.990 1.00 94.75 194 GLU A N 1
ATOM 1485 C CA . GLU A 1 194 ? 12.548 5.553 -1.954 1.00 94.75 194 GLU A CA 1
ATOM 1486 C C . GLU A 1 194 ? 11.168 5.705 -2.595 1.00 94.75 194 GLU A C 1
ATOM 1488 O O . GLU A 1 194 ? 11.013 6.364 -3.628 1.00 94.75 194 GLU A O 1
ATOM 1493 N N . ARG A 1 195 ? 10.167 5.103 -1.960 1.00 95.56 195 ARG A N 1
ATOM 1494 C CA . ARG A 1 195 ? 8.755 5.387 -2.188 1.00 95.56 195 ARG A CA 1
ATOM 1495 C C . ARG A 1 195 ? 8.132 5.793 -0.859 1.00 95.56 195 ARG A C 1
ATOM 1497 O O . ARG A 1 195 ? 8.235 5.070 0.128 1.00 95.56 195 ARG A O 1
ATOM 1504 N N . LYS A 1 196 ? 7.481 6.950 -0.843 1.00 95.62 196 LYS A N 1
ATOM 1505 C CA . LYS A 1 196 ? 6.705 7.449 0.290 1.00 95.62 196 LYS A CA 1
ATOM 1506 C C . LYS A 1 196 ? 5.250 7.546 -0.135 1.00 95.62 196 LYS A C 1
ATOM 1508 O O . LYS A 1 196 ? 4.921 8.379 -0.970 1.00 95.62 196 LYS A O 1
ATOM 1513 N N . SER A 1 197 ? 4.390 6.744 0.471 1.00 96.88 197 SER A N 1
ATOM 1514 C CA . SER A 1 197 ? 2.952 6.758 0.215 1.00 96.88 197 SER A CA 1
ATOM 1515 C C . SER A 1 197 ? 2.191 7.215 1.451 1.00 96.88 197 SER A C 1
ATOM 1517 O O . SER A 1 197 ? 2.471 6.750 2.552 1.00 96.88 197 SER A O 1
ATOM 1519 N N . VAL A 1 198 ? 1.197 8.083 1.288 1.00 97.50 198 VAL A N 1
ATOM 1520 C CA . VAL A 1 198 ? 0.186 8.373 2.304 1.00 97.50 198 VAL A CA 1
ATOM 1521 C C . VAL A 1 198 ? -1.177 7.926 1.799 1.00 97.50 198 VAL A C 1
ATOM 1523 O O . VAL A 1 198 ? -1.683 8.443 0.807 1.00 97.50 198 VAL A O 1
ATOM 1526 N N . TYR A 1 199 ? -1.781 6.982 2.510 1.00 98.00 199 TYR A N 1
ATOM 1527 C CA . TYR A 1 199 ? -3.115 6.452 2.268 1.00 98.00 199 TYR A CA 1
ATOM 1528 C C . TYR A 1 199 ? -4.083 7.065 3.279 1.00 98.00 199 TYR A C 1
ATOM 1530 O O . TYR A 1 199 ? -4.047 6.746 4.468 1.00 98.00 199 TYR A O 1
ATOM 1538 N N . VAL A 1 200 ? -4.941 7.969 2.818 1.00 98.00 200 VAL A N 1
ATOM 1539 C CA . VAL A 1 200 ? -5.919 8.669 3.652 1.00 98.00 200 VAL A CA 1
ATOM 1540 C C . VAL A 1 200 ? -7.261 7.951 3.576 1.00 98.00 200 VAL A C 1
ATOM 1542 O O . VAL A 1 200 ? -7.948 8.025 2.555 1.00 98.00 200 VAL A O 1
ATOM 1545 N N . VAL A 1 201 ? -7.632 7.247 4.648 1.00 98.25 201 VAL A N 1
ATOM 1546 C CA . VAL A 1 201 ?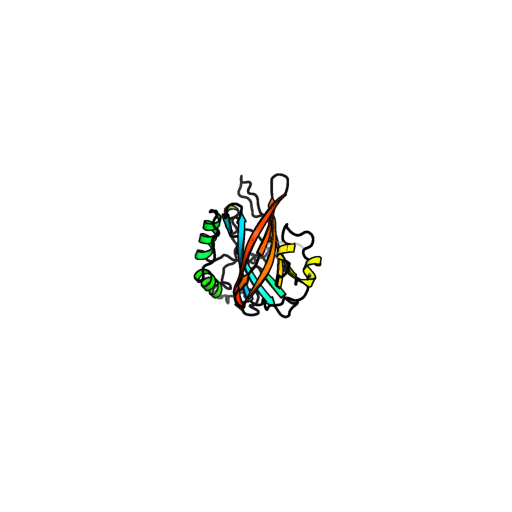 -8.820 6.383 4.693 1.00 98.25 201 VAL A CA 1
ATOM 1547 C C . VAL A 1 201 ? -10.068 7.231 4.909 1.00 98.25 201 VAL A C 1
ATOM 1549 O O . VAL A 1 201 ? -10.216 7.908 5.928 1.00 98.25 201 VAL A O 1
ATOM 1552 N N . ARG A 1 202 ? -10.986 7.190 3.945 1.00 97.19 202 ARG A N 1
ATOM 1553 C CA . ARG A 1 202 ? -12.251 7.936 3.964 1.00 97.19 202 ARG A CA 1
ATOM 1554 C C . ARG A 1 202 ? -13.423 7.075 4.398 1.00 97.19 202 ARG A C 1
ATOM 1556 O O . ARG A 1 202 ? -14.284 7.552 5.128 1.00 97.19 202 ARG A O 1
ATOM 1563 N N . SER A 1 203 ? -13.435 5.823 3.967 1.00 96.94 203 SER A N 1
ATOM 1564 C CA . SER A 1 203 ? -14.455 4.846 4.316 1.00 96.94 203 SER A CA 1
ATOM 1565 C C . SER A 1 203 ? -13.794 3.531 4.703 1.00 96.94 203 SER A C 1
ATOM 1567 O O . SER A 1 203 ? -12.715 3.167 4.227 1.00 96.94 203 SER A O 1
ATOM 1569 N N . ALA A 1 204 ? -14.457 2.812 5.598 1.00 95.62 204 ALA A N 1
ATOM 1570 C CA . ALA A 1 204 ? -14.027 1.504 6.040 1.00 95.62 204 ALA A CA 1
ATOM 1571 C C . ALA A 1 204 ? -15.246 0.612 6.232 1.00 95.62 204 ALA A C 1
ATOM 1573 O O . ALA A 1 204 ? -16.233 1.004 6.855 1.00 95.62 204 ALA A O 1
ATOM 1574 N N . ASN A 1 205 ? -15.147 -0.612 5.734 1.00 93.94 205 ASN A N 1
ATOM 1575 C CA . ASN A 1 205 ? -16.010 -1.704 6.139 1.00 93.94 205 ASN A CA 1
ATOM 1576 C C . ASN A 1 205 ? -15.165 -2.951 6.429 1.00 93.94 205 ASN A C 1
ATOM 1578 O O . ASN A 1 205 ? -13.935 -2.945 6.381 1.00 93.94 205 ASN A O 1
ATOM 1582 N N . ASP A 1 206 ? -15.842 -4.050 6.732 1.00 90.50 206 ASP A N 1
ATOM 1583 C CA . ASP A 1 206 ? -15.209 -5.303 7.128 1.00 90.50 206 ASP A CA 1
ATOM 1584 C C . ASP A 1 206 ? -14.355 -5.984 6.049 1.00 90.50 206 ASP A C 1
ATOM 1586 O O . ASP A 1 206 ? -13.619 -6.925 6.366 1.00 90.50 206 ASP A O 1
ATOM 1590 N N . SER A 1 207 ? -14.481 -5.565 4.792 1.00 94.44 207 SER A N 1
ATOM 1591 C CA . SER A 1 207 ? -13.839 -6.184 3.632 1.00 94.44 207 SER A CA 1
ATOM 1592 C C . SER A 1 207 ? -12.940 -5.234 2.852 1.00 94.44 207 SER A C 1
ATOM 1594 O O . SER A 1 207 ? -12.090 -5.715 2.105 1.00 94.44 207 SER A O 1
ATOM 1596 N N . VAL A 1 208 ? -13.110 -3.920 2.991 1.00 97.69 208 VAL A N 1
ATOM 1597 C CA . VAL A 1 208 ? -12.317 -2.934 2.258 1.00 97.69 208 VAL A CA 1
ATOM 1598 C C . VAL A 1 208 ? -12.167 -1.634 3.048 1.00 97.69 208 VAL A C 1
ATOM 1600 O O . VAL A 1 208 ? -13.096 -1.190 3.728 1.00 97.69 208 VAL A O 1
ATOM 1603 N N . LEU A 1 209 ? -10.980 -1.039 2.954 1.00 98.25 209 LEU A N 1
ATOM 1604 C CA . LEU A 1 209 ? -10.747 0.368 3.275 1.00 98.25 209 LEU A CA 1
ATOM 1605 C C . LEU A 1 209 ? -10.547 1.126 1.974 1.00 98.25 209 LEU A C 1
ATOM 1607 O O . LEU A 1 209 ? -9.832 0.636 1.101 1.00 98.25 209 LEU A O 1
ATOM 1611 N N . GLU A 1 210 ? -11.115 2.316 1.860 1.00 98.44 210 GLU A N 1
ATOM 1612 C CA . GLU A 1 210 ? -10.996 3.115 0.644 1.00 98.44 210 GLU A CA 1
ATOM 1613 C C . GLU A 1 210 ? -10.674 4.563 0.975 1.00 98.44 210 GLU A C 1
ATOM 1615 O O . GLU A 1 210 ? -10.982 5.088 2.053 1.00 98.44 210 GLU A O 1
ATOM 1620 N N . GLY A 1 211 ? -10.054 5.231 0.015 1.00 98.06 211 GLY A N 1
ATOM 1621 C CA . GLY A 1 211 ? -9.802 6.650 0.122 1.00 98.06 211 GLY A CA 1
ATOM 1622 C C . GLY A 1 211 ? -8.843 7.144 -0.938 1.00 98.06 211 GLY A C 1
ATOM 1623 O O . GLY A 1 211 ? -8.859 6.692 -2.084 1.00 98.06 211 GLY A O 1
ATOM 1624 N N . LYS A 1 212 ? -8.016 8.109 -0.545 1.00 97.12 212 LYS A N 1
ATOM 1625 C CA . LYS A 1 212 ? -7.102 8.810 -1.444 1.00 97.12 212 LYS A CA 1
ATOM 1626 C C . LYS A 1 212 ? -5.657 8.501 -1.083 1.00 97.12 212 LYS A C 1
ATOM 1628 O O . LYS A 1 212 ? -5.310 8.491 0.093 1.00 97.12 212 LYS A O 1
ATOM 1633 N N . GLN A 1 213 ? -4.835 8.254 -2.091 1.00 96.75 213 GLN A N 1
ATOM 1634 C CA . GLN A 1 213 ? -3.402 8.042 -1.948 1.00 96.75 213 GLN A CA 1
ATOM 1635 C C . GLN A 1 213 ? -2.618 9.243 -2.477 1.00 96.75 213 GLN A C 1
ATOM 1637 O O . GLN A 1 213 ? -3.038 9.884 -3.447 1.00 96.75 213 GLN A O 1
ATOM 1642 N N . PHE A 1 214 ? -1.477 9.497 -1.848 1.00 95.94 214 PHE A N 1
ATOM 1643 C CA . PHE A 1 214 ? -0.434 10.422 -2.275 1.00 95.94 214 PHE A CA 1
ATOM 1644 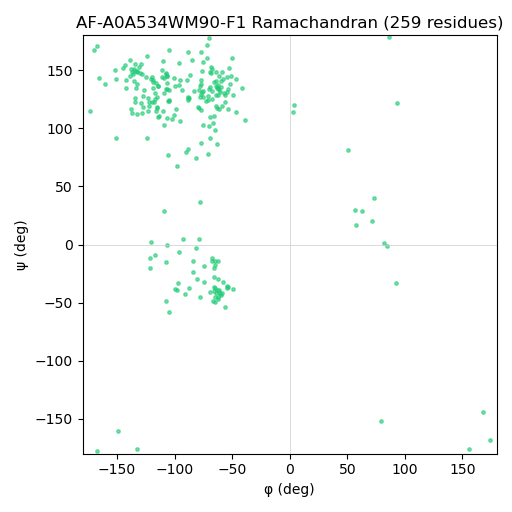C C . PHE A 1 214 ? 0.882 9.651 -2.259 1.00 95.94 214 PHE A C 1
ATOM 1646 O O . PHE A 1 214 ? 1.310 9.229 -1.192 1.00 95.94 214 PHE A O 1
ATOM 1653 N N . THR A 1 215 ? 1.502 9.414 -3.410 1.00 95.12 215 THR A N 1
ATOM 1654 C CA . THR A 1 215 ? 2.728 8.615 -3.510 1.00 95.12 215 THR A CA 1
ATOM 1655 C C . THR A 1 215 ? 3.828 9.422 -4.170 1.00 95.12 215 THR A C 1
ATOM 1657 O O . THR A 1 215 ? 3.737 9.747 -5.352 1.00 95.12 215 THR A O 1
ATOM 1660 N N . GLY A 1 216 ? 4.882 9.698 -3.412 1.00 92.75 216 GLY A N 1
ATOM 1661 C CA . GLY A 1 216 ? 6.143 10.247 -3.881 1.00 92.75 216 GLY A CA 1
ATOM 1662 C C . GLY A 1 216 ? 7.173 9.152 -4.153 1.00 92.75 216 GLY A C 1
ATOM 1663 O O . GLY A 1 216 ? 7.296 8.189 -3.397 1.00 92.75 216 GLY A O 1
ATOM 1664 N N . PHE A 1 217 ? 7.947 9.324 -5.216 1.00 90.56 217 PHE A N 1
ATOM 1665 C CA . PHE A 1 217 ? 9.096 8.503 -5.570 1.00 90.56 217 PHE A CA 1
ATOM 1666 C C . PHE A 1 217 ? 10.357 9.357 -5.587 1.00 90.56 217 PHE A C 1
ATOM 1668 O O . PHE A 1 217 ? 10.341 10.485 -6.082 1.00 90.56 217 PHE A O 1
ATOM 1675 N N . VAL A 1 218 ? 11.457 8.777 -5.118 1.00 88.12 218 VAL A N 1
ATOM 1676 C CA . VAL A 1 218 ? 12.812 9.274 -5.353 1.00 88.12 218 VAL A CA 1
ATOM 1677 C C . VAL A 1 218 ? 13.543 8.231 -6.183 1.00 88.12 218 VAL A C 1
ATOM 1679 O O . VAL A 1 218 ? 13.732 7.098 -5.737 1.00 88.12 218 VAL A O 1
ATOM 1682 N N . ALA A 1 219 ? 13.950 8.606 -7.393 1.00 82.00 219 ALA A N 1
ATOM 1683 C CA . ALA A 1 219 ? 14.732 7.751 -8.282 1.00 82.00 219 ALA A CA 1
ATOM 1684 C C . ALA A 1 219 ? 16.165 8.273 -8.448 1.00 82.00 219 ALA A C 1
ATOM 1686 O O . ALA A 1 219 ? 16.407 9.484 -8.404 1.00 82.00 219 ALA A O 1
ATOM 1687 N N . ALA A 1 220 ? 17.105 7.355 -8.679 1.00 75.12 220 ALA A N 1
ATOM 1688 C CA . ALA A 1 220 ? 18.478 7.692 -9.037 1.00 75.12 220 ALA A CA 1
ATOM 1689 C C . ALA A 1 220 ? 18.519 8.288 -10.457 1.00 75.12 220 ALA A C 1
ATOM 1691 O O . ALA A 1 220 ? 18.290 7.579 -11.437 1.00 75.12 220 ALA A O 1
ATOM 1692 N N . GLY A 1 221 ? 18.788 9.592 -10.561 1.00 66.06 221 GLY A N 1
ATOM 1693 C CA . GLY A 1 221 ? 18.981 10.306 -11.825 1.00 66.06 221 GLY A CA 1
ATOM 1694 C C . GLY A 1 221 ? 20.456 10.633 -12.101 1.00 66.06 221 GLY A C 1
ATOM 1695 O O . GLY A 1 221 ? 21.294 10.530 -11.201 1.00 66.0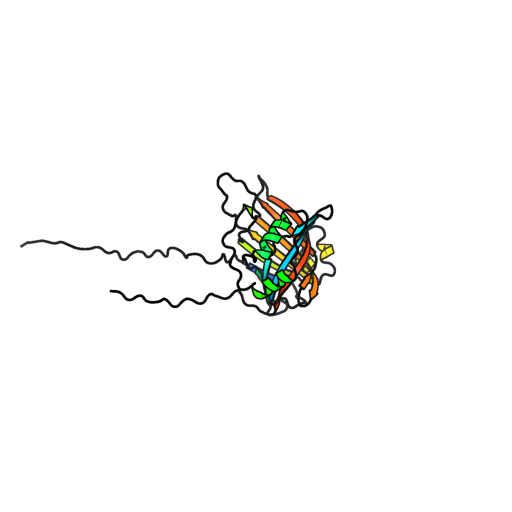6 221 GLY A O 1
ATOM 1696 N N . PRO A 1 222 ? 20.804 11.048 -13.334 1.00 62.88 222 PRO A N 1
ATOM 1697 C CA . PRO A 1 222 ? 22.144 11.534 -13.642 1.00 62.88 222 PRO A CA 1
ATOM 1698 C C . PRO A 1 222 ? 22.403 12.854 -12.896 1.00 62.88 222 PRO A C 1
ATOM 1700 O O . PRO A 1 222 ? 21.883 13.905 -13.259 1.00 62.88 222 PRO A O 1
ATOM 1703 N N . GLY A 1 223 ? 23.197 12.790 -11.826 1.00 66.06 223 GLY A N 1
ATOM 1704 C CA . GLY A 1 223 ? 23.676 13.947 -11.059 1.00 66.06 223 GLY A CA 1
ATOM 1705 C C . GLY A 1 223 ? 22.812 14.365 -9.863 1.00 66.06 223 GLY A C 1
ATOM 1706 O O . GLY A 1 223 ? 23.377 14.800 -8.863 1.00 66.06 223 GLY A O 1
ATOM 1707 N N . VAL A 1 224 ? 21.482 14.205 -9.913 1.00 73.19 224 VAL A N 1
ATOM 1708 C CA . VAL A 1 224 ? 20.566 14.555 -8.804 1.00 73.19 224 VAL A CA 1
ATOM 1709 C C . VAL A 1 224 ? 19.377 13.583 -8.684 1.00 73.19 224 VAL A C 1
ATOM 1711 O O . VAL A 1 224 ? 18.958 13.009 -9.694 1.00 73.19 224 VAL A O 1
ATOM 1714 N N . PRO A 1 225 ? 18.801 13.391 -7.479 1.00 72.12 225 PRO A N 1
ATOM 1715 C CA . PRO A 1 225 ? 17.557 12.639 -7.303 1.00 72.12 225 PRO A CA 1
ATOM 1716 C C . PRO A 1 225 ? 16.367 13.317 -7.996 1.00 72.12 225 PRO A C 1
ATOM 1718 O O . PRO A 1 225 ? 16.234 14.540 -7.945 1.00 72.12 225 PRO A O 1
ATOM 1721 N N . ILE A 1 226 ? 15.480 12.525 -8.607 1.00 71.88 226 ILE A N 1
ATOM 1722 C CA . ILE A 1 226 ? 14.292 13.030 -9.318 1.00 71.88 226 ILE A CA 1
ATOM 1723 C C . ILE A 1 226 ? 13.038 12.741 -8.476 1.00 71.88 226 ILE A C 1
ATOM 1725 O O . ILE A 1 226 ? 12.662 11.568 -8.367 1.00 71.88 226 ILE A O 1
ATOM 1729 N N . PRO A 1 227 ? 12.392 13.761 -7.875 1.00 75.75 227 PRO A N 1
ATOM 1730 C CA . PRO A 1 227 ? 11.136 13.583 -7.158 1.00 75.75 227 PRO A CA 1
ATOM 1731 C C . PRO A 1 227 ? 9.958 13.492 -8.136 1.00 75.75 227 PRO A C 1
ATOM 1733 O O . PRO A 1 227 ? 9.824 14.315 -9.042 1.00 75.75 227 PRO A O 1
ATOM 1736 N N . ILE A 1 228 ? 9.081 12.508 -7.939 1.00 83.06 228 ILE A N 1
ATOM 1737 C CA . ILE A 1 228 ? 7.848 12.344 -8.724 1.00 83.06 228 ILE A CA 1
ATOM 1738 C C . ILE A 1 228 ? 6.701 12.047 -7.767 1.00 83.06 228 ILE A C 1
ATOM 1740 O O . ILE A 1 228 ? 6.797 11.099 -6.995 1.00 83.06 228 ILE A O 1
ATOM 1744 N N . THR A 1 229 ? 5.615 12.816 -7.825 1.00 86.56 229 THR A N 1
ATOM 1745 C CA . THR A 1 229 ? 4.440 12.615 -6.969 1.00 86.56 229 THR A CA 1
ATOM 1746 C C . THR A 1 229 ? 3.210 12.241 -7.787 1.00 86.56 229 THR A C 1
ATOM 1748 O O . THR A 1 229 ? 2.955 12.782 -8.863 1.00 86.56 229 THR A O 1
ATOM 1751 N N . PHE A 1 230 ? 2.433 11.299 -7.265 1.00 92.38 230 PHE A N 1
ATOM 1752 C CA . PHE A 1 230 ? 1.180 10.838 -7.843 1.00 92.38 230 PHE A CA 1
ATOM 1753 C C . PHE A 1 230 ? 0.073 10.889 -6.811 1.00 92.38 230 PHE A C 1
ATOM 1755 O O . PHE A 1 230 ? 0.283 10.616 -5.633 1.00 92.38 230 PHE A O 1
ATOM 1762 N N . VAL A 1 231 ? -1.132 11.169 -7.284 1.00 94.88 231 VAL A N 1
ATOM 1763 C CA . VAL A 1 231 ? -2.333 11.207 -6.460 1.00 94.88 231 VAL A CA 1
ATOM 1764 C C . VAL A 1 231 ? -3.400 10.359 -7.135 1.00 94.88 231 VAL A C 1
ATOM 1766 O O . VAL A 1 231 ? -3.444 10.274 -8.362 1.00 94.88 231 VAL A O 1
ATOM 1769 N N . GLY A 1 232 ? -4.257 9.716 -6.353 1.00 95.56 232 GLY A N 1
ATOM 1770 C CA . GLY A 1 232 ? -5.397 8.984 -6.895 1.00 95.56 232 GLY A CA 1
ATOM 1771 C C . GLY A 1 232 ? -6.161 8.205 -5.832 1.00 95.56 232 GLY A C 1
ATOM 1772 O O . GLY A 1 232 ? -5.951 8.431 -4.639 1.00 95.56 232 GLY A O 1
ATOM 1773 N N . PRO A 1 233 ? -7.077 7.316 -6.231 1.00 97.00 233 PRO A N 1
ATOM 1774 C CA . PRO A 1 233 ? -7.770 6.442 -5.300 1.00 97.00 233 PRO A CA 1
ATOM 1775 C C . PRO A 1 233 ? -6.868 5.295 -4.829 1.00 97.00 233 PRO A C 1
ATOM 1777 O O . PRO A 1 233 ? -5.927 4.884 -5.518 1.00 97.00 233 PRO A O 1
ATOM 1780 N N . PHE A 1 234 ? -7.201 4.738 -3.670 1.00 98.06 234 PHE A N 1
ATOM 1781 C CA . PHE A 1 234 ? -6.737 3.414 -3.272 1.00 98.06 234 PHE A CA 1
ATOM 1782 C C . PHE A 1 234 ? -7.853 2.616 -2.608 1.00 98.06 234 PHE A C 1
ATOM 1784 O O . PHE A 1 234 ? -8.792 3.176 -2.033 1.00 98.06 234 PHE A O 1
ATOM 1791 N N . SER A 1 235 ? -7.663 1.304 -2.631 1.00 98.50 235 SER A N 1
ATOM 1792 C CA . SER A 1 235 ? -8.451 0.330 -1.900 1.00 98.50 235 SER A CA 1
ATOM 1793 C C . SER A 1 235 ? -7.508 -0.656 -1.213 1.00 98.50 235 SER A C 1
ATOM 1795 O O . SER A 1 235 ? -6.558 -1.162 -1.814 1.00 98.50 235 SER A O 1
ATOM 1797 N N . LEU A 1 236 ? -7.778 -0.957 0.051 1.00 98.31 236 LEU A N 1
ATOM 1798 C CA . LEU A 1 236 ? -7.125 -2.019 0.803 1.00 98.31 236 LEU A CA 1
ATOM 1799 C C . LEU A 1 236 ? -8.147 -3.140 1.006 1.00 98.31 236 LEU A C 1
ATOM 1801 O O . LEU A 1 236 ? -9.043 -3.024 1.838 1.00 98.31 236 LEU A O 1
ATOM 1805 N N . TYR A 1 237 ? -8.038 -4.218 0.232 1.00 98.62 237 TYR A N 1
ATOM 1806 C CA . TYR A 1 237 ? -8.983 -5.334 0.244 1.00 98.62 237 TYR A CA 1
ATOM 1807 C C . TYR A 1 237 ? -8.592 -6.379 1.281 1.00 98.62 237 TYR A C 1
ATOM 1809 O O . TYR A 1 237 ? -7.494 -6.935 1.234 1.00 98.62 237 TYR A O 1
ATOM 1817 N N . ARG A 1 238 ? -9.501 -6.710 2.197 1.00 98.00 238 ARG A N 1
ATOM 1818 C CA . ARG A 1 238 ? -9.265 -7.740 3.207 1.00 98.00 238 ARG A CA 1
ATOM 1819 C C . ARG A 1 238 ? -9.290 -9.128 2.568 1.00 98.00 238 ARG A C 1
ATOM 1821 O O . ARG A 1 238 ? -10.277 -9.547 1.950 1.00 98.00 238 ARG A O 1
ATOM 1828 N N . LEU A 1 239 ? -8.196 -9.855 2.762 1.00 98.00 239 LEU A N 1
ATOM 1829 C CA . LEU A 1 239 ? -7.994 -11.228 2.309 1.00 98.00 239 LEU A CA 1
ATOM 1830 C C . LEU A 1 239 ? -8.292 -12.252 3.415 1.00 98.00 239 LEU A C 1
ATOM 1832 O O . LEU A 1 239 ? -8.781 -13.344 3.143 1.00 98.00 239 LEU A O 1
ATOM 1836 N N . ALA A 1 240 ? -8.020 -11.900 4.669 1.00 96.44 240 ALA A N 1
ATOM 1837 C CA . ALA A 1 240 ? -8.334 -12.719 5.837 1.00 96.44 240 ALA A CA 1
ATOM 1838 C C . ALA A 1 240 ? -8.559 -11.822 7.060 1.00 96.44 240 ALA A C 1
ATOM 1840 O O . ALA A 1 240 ? -7.970 -10.747 7.132 1.00 96.44 240 ALA A O 1
ATOM 1841 N N . LYS A 1 241 ? -9.404 -12.251 8.005 1.00 93.69 241 LYS A N 1
ATOM 1842 C CA . LYS A 1 241 ? -9.667 -11.546 9.272 1.00 93.69 241 LYS A CA 1
ATOM 1843 C C . LYS A 1 241 ? -8.816 -12.113 10.411 1.00 93.69 241 LYS A C 1
ATOM 1845 O O . LYS A 1 241 ? -8.474 -13.294 10.398 1.00 93.69 241 LYS A O 1
ATOM 1850 N N . GLY A 1 242 ? -8.599 -11.292 11.435 1.00 88.88 242 GLY A N 1
ATOM 1851 C CA . GLY A 1 242 ? -7.979 -11.695 12.693 1.00 88.88 242 GLY A CA 1
ATOM 1852 C C . GLY A 1 242 ? -6.459 -11.626 12.645 1.00 88.88 242 GLY A C 1
ATOM 1853 O O . GLY A 1 242 ? -5.869 -11.287 11.624 1.00 88.88 242 GLY A O 1
ATOM 1854 N N . ASN A 1 243 ? -5.815 -11.947 13.767 1.00 80.94 243 ASN A N 1
ATOM 1855 C CA . ASN A 1 243 ? -4.358 -11.995 13.859 1.00 80.94 243 ASN A CA 1
ATOM 1856 C C . ASN A 1 243 ? -3.834 -13.206 13.081 1.00 80.94 243 ASN A C 1
ATOM 1858 O O . ASN A 1 243 ? -3.520 -14.254 13.643 1.00 80.94 243 ASN A O 1
ATOM 1862 N N . VAL A 1 244 ? -3.787 -13.061 11.760 1.00 74.75 244 VAL A N 1
ATOM 1863 C CA . VAL A 1 244 ? -3.124 -13.991 10.862 1.00 74.75 244 VAL A CA 1
ATOM 1864 C C . VAL A 1 244 ? -1.636 -13.817 11.130 1.00 74.75 244 VAL A C 1
ATOM 1866 O O . VAL A 1 244 ? -1.055 -12.783 10.811 1.00 74.75 244 VAL A O 1
ATOM 1869 N N . GLY A 1 245 ? -1.055 -14.753 11.884 1.00 58.62 245 GLY A N 1
ATOM 1870 C CA . GLY A 1 245 ? 0.350 -14.682 12.281 1.00 58.62 245 GLY A CA 1
ATOM 1871 C C . GLY A 1 245 ? 1.265 -14.412 11.083 1.00 58.62 245 GLY A C 1
ATOM 1872 O O . GLY A 1 245 ? 0.884 -14.650 9.934 1.00 58.62 245 GLY A O 1
ATOM 1873 N N . ALA A 1 246 ? 2.481 -13.929 11.356 1.00 54.19 246 ALA A N 1
ATOM 1874 C CA . ALA A 1 246 ? 3.521 -13.862 10.332 1.00 54.19 246 ALA A CA 1
ATOM 1875 C C . ALA A 1 246 ? 3.583 -15.203 9.576 1.00 54.19 246 ALA A C 1
ATOM 1877 O O . ALA A 1 246 ? 3.365 -16.254 10.188 1.00 54.19 246 ALA A O 1
ATOM 1878 N N . ALA A 1 247 ? 3.820 -15.153 8.260 1.00 44.03 247 ALA A N 1
ATOM 1879 C CA . ALA A 1 247 ? 3.851 -16.333 7.394 1.00 44.03 247 ALA A CA 1
ATOM 1880 C C . ALA A 1 247 ? 4.577 -17.518 8.079 1.00 44.03 247 ALA A C 1
ATOM 1882 O O . ALA A 1 247 ? 5.607 -17.306 8.727 1.00 44.03 247 ALA A O 1
ATOM 1883 N N . PRO A 1 248 ? 4.024 -18.746 8.017 1.00 37.19 248 PRO A N 1
ATOM 1884 C CA . PRO A 1 248 ? 4.417 -19.825 8.918 1.00 37.19 248 PRO A CA 1
ATOM 1885 C C . PRO A 1 248 ? 5.901 -20.206 8.779 1.00 37.19 248 PRO A C 1
ATOM 1887 O O . PRO A 1 248 ? 6.425 -20.234 7.662 1.00 37.19 248 PRO A O 1
ATOM 1890 N N . PRO A 1 249 ? 6.581 -20.579 9.882 1.00 36.47 249 PRO A N 1
ATOM 1891 C CA . PRO A 1 249 ? 7.901 -21.191 9.808 1.00 36.47 249 PRO A CA 1
ATOM 1892 C C . PRO A 1 249 ? 7.785 -22.578 9.160 1.00 36.47 249 PRO A C 1
ATOM 1894 O O . PRO A 1 249 ? 6.929 -23.383 9.534 1.00 36.47 249 PRO A O 1
ATOM 1897 N N . ALA A 1 250 ? 8.641 -22.876 8.182 1.00 37.84 250 ALA A N 1
ATOM 1898 C CA . ALA A 1 250 ? 8.611 -24.162 7.493 1.00 37.84 250 ALA A CA 1
ATOM 1899 C C . ALA A 1 250 ? 9.104 -25.303 8.406 1.00 37.84 250 ALA A C 1
ATOM 1901 O O . ALA A 1 250 ? 10.222 -25.280 8.919 1.00 37.84 250 ALA A O 1
ATOM 1902 N N . THR A 1 251 ? 8.269 -26.330 8.573 1.00 40.56 251 THR A N 1
ATOM 1903 C CA . THR A 1 251 ? 8.600 -27.611 9.213 1.00 40.56 251 THR A CA 1
ATOM 1904 C C . THR A 1 251 ? 9.689 -28.371 8.449 1.00 40.56 251 THR A C 1
ATOM 1906 O O . THR A 1 251 ? 9.566 -28.616 7.249 1.00 40.56 251 THR A O 1
ATOM 1909 N N . SER A 1 252 ? 10.729 -28.796 9.170 1.00 36.97 252 SER A N 1
ATOM 1910 C CA . SER A 1 252 ? 11.872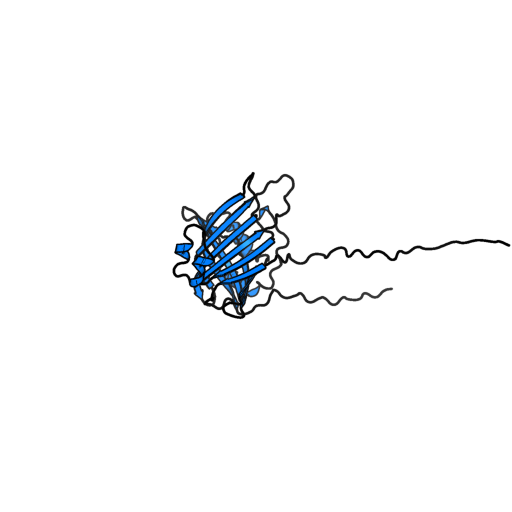 -29.566 8.665 1.00 36.97 252 SER A CA 1
ATOM 1911 C C . SER A 1 252 ? 11.482 -30.946 8.103 1.00 36.97 252 SER A C 1
ATOM 1913 O O . SER A 1 252 ? 10.761 -31.688 8.774 1.00 36.97 252 SER A O 1
ATOM 1915 N N . PRO A 1 253 ? 12.030 -31.394 6.955 1.00 37.19 253 PRO A N 1
ATOM 1916 C CA . PRO A 1 253 ? 11.913 -32.786 6.537 1.00 37.19 253 PRO A CA 1
ATOM 1917 C C . PRO A 1 253 ? 12.861 -33.668 7.361 1.00 37.19 253 PRO A C 1
ATOM 1919 O O . PRO A 1 253 ? 14.069 -33.430 7.430 1.00 37.19 253 PRO A O 1
ATOM 1922 N N . ARG A 1 254 ? 12.319 -34.729 7.967 1.00 42.38 254 ARG A N 1
ATOM 1923 C CA . ARG A 1 254 ? 13.084 -35.760 8.685 1.00 42.38 254 ARG A CA 1
ATOM 1924 C C . ARG A 1 254 ? 14.048 -36.455 7.710 1.00 42.38 254 ARG A C 1
ATOM 1926 O O . ARG A 1 254 ? 13.631 -37.085 6.740 1.00 42.38 254 ARG A O 1
ATOM 1933 N N . ARG A 1 255 ? 15.351 -36.315 7.963 1.00 38.41 255 ARG A N 1
ATOM 1934 C CA . ARG A 1 255 ? 16.452 -36.820 7.126 1.00 38.41 255 ARG A CA 1
ATOM 1935 C C . ARG A 1 255 ? 16.412 -38.358 7.064 1.00 38.41 255 ARG A C 1
ATOM 1937 O O . ARG A 1 255 ? 16.583 -39.014 8.088 1.00 38.41 255 ARG A O 1
ATOM 1944 N N . LYS A 1 256 ? 16.214 -38.948 5.875 1.00 43.34 256 LYS A N 1
ATOM 1945 C CA . LYS A 1 256 ? 16.448 -40.388 5.641 1.00 43.34 256 LYS A CA 1
ATOM 1946 C C . LYS A 1 256 ? 17.949 -40.671 5.785 1.00 43.34 256 LYS A C 1
ATOM 1948 O O . LYS A 1 256 ? 18.737 -40.240 4.945 1.00 43.34 256 LYS A O 1
ATOM 1953 N N . GLN A 1 257 ? 18.342 -41.391 6.836 1.00 38.34 257 GLN A N 1
ATOM 1954 C CA . GLN A 1 257 ? 19.667 -42.008 6.938 1.00 38.34 257 GLN A CA 1
ATOM 1955 C C . GLN A 1 257 ? 19.800 -43.070 5.837 1.00 38.34 257 GLN A C 1
ATOM 1957 O O . GLN A 1 257 ? 19.027 -44.025 5.803 1.00 38.34 257 GLN A O 1
ATOM 1962 N N . LYS A 1 258 ? 20.768 -42.909 4.928 1.00 36.81 258 LYS A N 1
ATOM 1963 C CA . LYS A 1 258 ? 21.215 -44.001 4.053 1.00 36.81 258 LYS A CA 1
ATOM 1964 C C . LYS A 1 258 ? 22.328 -44.774 4.761 1.00 36.81 258 LYS A C 1
ATOM 1966 O O . LYS A 1 258 ? 23.296 -44.175 5.225 1.00 36.81 258 LYS A O 1
ATOM 1971 N N . ALA A 1 259 ? 22.139 -46.090 4.841 1.00 43.16 259 ALA A N 1
ATOM 1972 C CA . ALA A 1 259 ? 23.065 -47.064 5.401 1.00 43.16 259 ALA A CA 1
ATOM 1973 C C . ALA A 1 259 ? 24.409 -47.062 4.653 1.00 43.16 259 ALA A C 1
ATOM 1975 O O . ALA A 1 259 ? 24.442 -47.028 3.421 1.00 43.16 25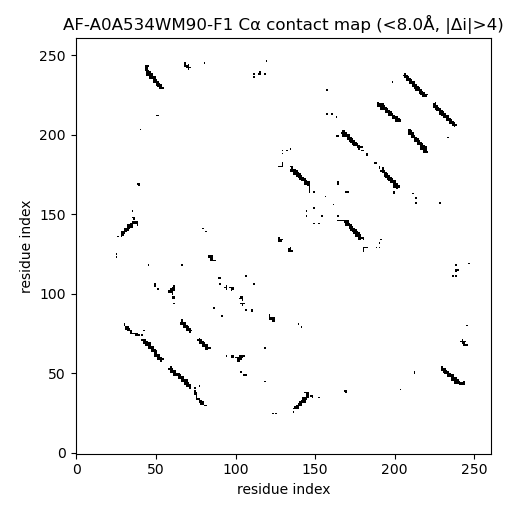9 ALA A O 1
ATOM 1976 N N . ARG A 1 260 ? 25.506 -47.095 5.416 1.00 38.38 260 ARG A N 1
ATOM 1977 C CA . ARG A 1 260 ? 26.86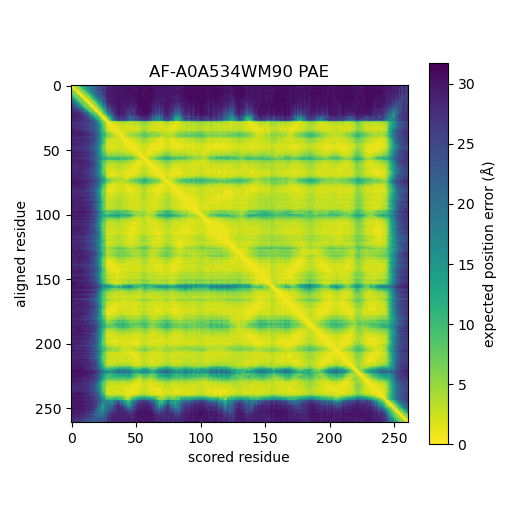4 -47.327 4.912 1.00 38.38 260 ARG A CA 1
ATOM 1978 C C . ARG A 1 260 ? 27.036 -48.819 4.595 1.00 38.38 260 ARG A C 1
ATOM 1980 O O . ARG A 1 260 ? 26.682 -49.646 5.431 1.00 38.38 260 ARG A O 1
ATOM 1987 N N . LYS A 1 261 ? 27.552 -49.117 3.398 1.00 37.31 261 LYS A N 1
ATOM 1988 C CA . LYS A 1 261 ? 28.295 -50.351 3.106 1.00 37.31 261 LYS A CA 1
ATOM 1989 C C . LYS A 1 261 ? 29.733 -50.178 3.577 1.00 37.31 261 LYS A C 1
ATOM 1991 O O . LYS A 1 261 ? 30.196 -49.012 3.543 1.00 37.31 261 LYS A O 1
#

Radius of gyration: 24.94 Å; Cα contacts (8 Å, |Δi|>4): 492; chains: 1; bounding box: 91×70×43 Å

Secondary structure (DSSP, 8-state):
----------------------PPPS----EEEEEES--SS---EEEEEEEEEEETTTEEEEPPPEEEEEEESSSS-EEEEEE-BPPPHHHHHHHHHHTTTTS-----HHHHHHHHHHGGGPPB-----GGGT--EEEEEEEEEE-GGGHHHHSTT-STTHHHHHTT-SEEEEEEEEEEPPPPPTT-----EEEEEEEEEEEEE-SSEEEEEEEEEEEE--SSS-EEEEEEEEEEEEEEEES---SSPPPPPPPP-PPPP-

Solvent-accessible surface area (backbone atoms only — not comparable to full-atom values): 15426 Å² total; per-residue (Å²): 136,90,87,88,84,85,84,90,87,80,91,78,81,87,68,85,76,73,86,76,73,81,86,80,73,79,86,82,45,58,66,45,51,47,59,38,65,55,55,90,62,90,68,28,7,30,33,41,41,43,39,36,33,53,46,87,88,86,26,26,28,43,47,88,66,47,41,34,34,19,39,54,85,49,57,59,45,54,41,64,41,80,54,73,49,47,65,59,64,90,51,44,50,53,43,58,56,20,54,77,41,68,43,46,48,74,86,47,74,66,54,53,54,48,43,43,75,38,63,86,69,46,53,69,55,77,85,71,40,74,92,73,70,48,77,44,76,44,37,39,43,34,39,38,32,14,66,94,34,40,83,75,74,54,64,92,56,63,92,68,46,71,66,57,50,62,87,31,62,34,34,38,38,39,39,37,33,38,42,87,70,88,71,62,90,96,59,89,76,73,47,67,41,35,39,40,35,36,43,31,30,58,47,77,58,98,50,39,36,32,34,42,32,39,39,37,36,34,29,53,44,94,92,49,76,46,81,46,77,36,40,31,51,31,39,38,37,53,43,43,77,43,70,50,66,76,76,76,82,82,82,80,80,84,78,81,82,78,84,83,130

Mean predicted aligned error: 10.31 Å

Sequence (261 aa):
MRTVSLPVRLLVAASLAAATALAAKPPDFPQATRVHGKVPVNLSGAWFLYAQAQFPGDKTRALQPELWTVSQKGEQDVAFRLLDVELPKSIDEPYRAGNRQPKAWEPSAADLALLRKQWSKLPPATNKDVHKSDVAYGTVDVTVASPEKYGEVFTGGDPGIEEALKGSMFALQVVERFRPLPMPPGENIAQVMERKSVYVVRSANDSVLEGKQFTGFVAAGPGVPIPITFVGPFSLYRLAKGNVGAAPPATSPRRKQKARK

Foldseek 3Di:
DDDDDDDDDDDDDPDDPPPDDDPDDQDPAAEEEFEADFQPDAPAAKKKKWWWFADPPRFIAIDDIWIWGWADPHRGRIGIDTAQFDQDCVPLVQNLVQRVGSHYDDQDPVSLLVCLVPVLPTHHPPPADVVSLGFAWNYKYKYKYALVCCCPPQPPHDPCVVVQSVQFGIKMKIKTATDDDDDDPPDDRKHWGIKIKMAGFNDDDPFKTKGKMKIWTWIDDDPDTDIDIGIDMMMIGGSTHHNPDDRDDDDDDDDDDDDDD

pLDDT: mean 83.18, std 20.4, range [30.83, 98.62]

Nearest PDB structures (foldseek):
  3wi4-assembly1_A  TM=5.104E-01  e=5.659E+00  Neisseria meningitidis MC58
  2iwv-assembly2_B  TM=3.733E-01  e=5.351E+00  Escherichia coli K-12
  7q5c-assembly1_XXX  TM=2.678E-01  e=3.416E+00  Escherichia coli K-12